Protein AF-A0A142IJX1-F1 (afdb_monomer)

pLDDT: mean 81.88, std 17.41, range [33.94, 97.38]

Radius of gyration: 31.64 Å; Cα contacts (8 Å, |Δi|>4): 156; chains: 1; bounding box: 52×38×113 Å

Organism: NCBI:txid476203

Sequence (182 aa):
RAIVVGEQTLGGALDLRKLRIGQSDFFITVPVSRSLSPLGGGSQTWEGSGVLPCVGIPAEQALGKALAILTLRRARPGAIQRLMEVLQNYYTLVDRVPALLHHLTAIDYSSVLTEEDLAAKLNAGLQAVSEDPRLLVRVLRPEEATTSSEASEEEDATPAANALPEDESQRQALIDSVFQVS

InterPro domains:
  IPR029045 ClpP/crotonase-like domain superfamily [SSF52096] (1-77)
  IPR029045 ClpP/crotonase-like domain superfamily [SSF52096] (79-182)

Secondary structure (DSSP, 8-state):
----EEPPP----SEEEEEE-TTSS-EEEEEEE----TTTTTT--STTT-PPPSEE--HHHHHHHHHHHHHHHHHHHHHHHHHHHHHHHH-S-GGGHHHHHHHHHHS--TT--SHHHHHHHHHHHHHHHH--TT-------HHHHHHHHHTTTSTT---------S-HHHHHHHHHHH----

Foldseek 3Di:
DDAFFAAFDQAAAPDWDWADDPPDPDTDIDRPDHDADPVVVRPDGCHRGGDGGNHYDHRVCRVVLVVQQVVCVVCVVVVLVVVLVCCCPPPPPNVQSVVLNVLSVVDDCVSPRHPVSVQVSSCVSNCVRVVDPPDGDDDDDPVNVVVVVCVVVPVPDDPPDPPQPPDPVVNVVVCCVVDVDD

Solvent-accessible surface area (backbone atoms only — not comparable to full-atom values): 11235 Å² total; per-residue (Å²): 140,85,83,46,61,11,53,66,42,77,18,66,73,81,36,74,46,77,42,66,52,80,91,50,98,49,70,48,77,43,73,79,53,76,74,61,36,87,89,41,80,63,73,42,56,44,52,71,68,19,52,76,35,78,42,79,40,61,67,88,49,18,62,61,53,51,50,52,32,51,53,49,64,67,48,45,65,58,52,51,51,52,49,50,52,49,45,70,76,69,49,87,62,62,90,46,41,66,59,47,53,52,49,65,72,69,56,81,64,85,83,50,64,47,68,66,50,43,27,52,53,50,33,55,58,47,44,78,69,61,76,42,93,81,69,72,60,75,78,80,50,77,79,57,53,54,54,62,62,48,61,74,73,62,82,81,63,74,77,74,68,80,76,74,64,89,49,67,70,60,46,51,53,50,50,55,70,74,55,74,80,130

Nearest PDB structures (foldseek):
  7ru0-assembly1_A  TM=2.690E-01  e=8.211E+00  Spirochaeta thermophila
  8iyj-assembly1_U4  TM=2.500E-01  e=8.748E+00  Mus musculus
  7ung-assembly1_B9  TM=2.536E-01  e=8.748E+00  Homo sapiens

Mean predicted aligned error: 14.0 Å

Structure (mmCIF, N/CA/C/O backbone):
data_AF-A0A142IJX1-F1
#
_entry.id   AF-A0A142IJX1-F1
#
loop_
_atom_site.group_PDB
_atom_site.id
_atom_site.type_symbol
_atom_site.label_atom_id
_atom_site.label_alt_id
_atom_site.label_comp_id
_atom_site.label_asym_id
_atom_site.label_entity_id
_atom_site.label_seq_id
_atom_site.pdbx_PDB_ins_code
_atom_site.Cartn_x
_atom_site.Cartn_y
_atom_site.Cartn_z
_atom_site.occupancy
_atom_site.B_iso_or_equiv
_atom_site.auth_seq_id
_atom_site.auth_comp_id
_atom_site.auth_asym_id
_atom_site.auth_atom_id
_atom_site.pdbx_PDB_model_num
ATOM 1 N N . ARG A 1 1 ? -7.907 2.532 -10.326 1.00 85.06 1 ARG A N 1
ATOM 2 C CA . ARG A 1 1 ? -6.831 2.972 -9.399 1.00 85.06 1 ARG A CA 1
ATOM 3 C C . ARG A 1 1 ? -6.350 1.741 -8.641 1.00 85.06 1 ARG A C 1
ATOM 5 O O . ARG A 1 1 ? -7.194 0.925 -8.301 1.00 85.06 1 ARG A O 1
ATOM 12 N N . ALA A 1 2 ? -5.046 1.578 -8.440 1.00 89.69 2 ALA A N 1
ATOM 13 C CA . ALA A 1 2 ? -4.450 0.377 -7.849 1.00 89.69 2 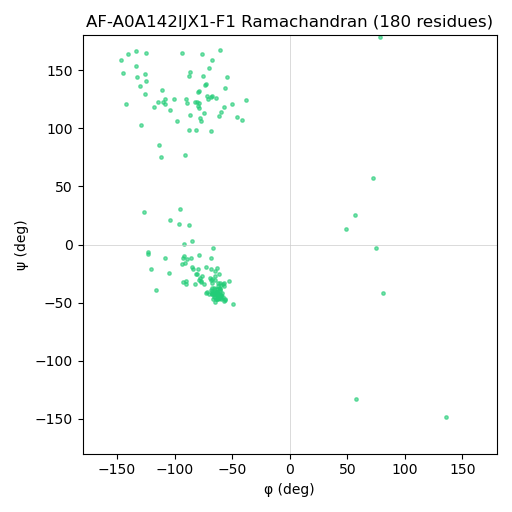ALA A CA 1
ATOM 14 C C . ALA A 1 2 ? -3.416 0.754 -6.778 1.00 89.69 2 ALA A C 1
ATOM 16 O O . ALA A 1 2 ? -3.015 1.915 -6.698 1.00 89.69 2 ALA A O 1
ATOM 17 N N . ILE A 1 3 ? -3.008 -0.228 -5.974 1.00 91.56 3 ILE A N 1
ATOM 18 C CA . ILE A 1 3 ? -1.866 -0.139 -5.059 1.00 91.56 3 ILE A CA 1
ATOM 19 C C . ILE A 1 3 ? -0.787 -1.043 -5.628 1.00 91.56 3 ILE A C 1
ATOM 21 O O . ILE A 1 3 ? -1.040 -2.223 -5.857 1.00 91.56 3 ILE A O 1
ATOM 25 N N . VAL A 1 4 ? 0.387 -0.477 -5.884 1.00 94.56 4 VAL A N 1
ATOM 26 C CA . VAL A 1 4 ? 1.528 -1.213 -6.430 1.00 94.56 4 VAL A CA 1
ATOM 27 C C . VAL A 1 4 ? 2.342 -1.759 -5.262 1.00 94.56 4 VAL A C 1
ATOM 29 O O . VAL A 1 4 ? 2.730 -1.000 -4.376 1.00 94.56 4 VAL A O 1
ATOM 32 N N . VAL A 1 5 ? 2.573 -3.067 -5.245 1.00 96.19 5 VAL A N 1
ATOM 33 C CA . VAL A 1 5 ? 3.300 -3.775 -4.185 1.00 96.19 5 VAL A CA 1
ATOM 34 C C . VAL A 1 5 ? 4.431 -4.554 -4.839 1.00 96.19 5 VAL A C 1
ATOM 36 O O . VAL A 1 5 ? 4.180 -5.281 -5.798 1.00 96.19 5 VAL A O 1
ATOM 39 N N . GLY A 1 6 ? 5.649 -4.400 -4.332 1.00 96.62 6 GLY A N 1
ATOM 40 C CA . GLY A 1 6 ? 6.833 -5.054 -4.881 1.00 96.62 6 GLY A CA 1
ATOM 41 C C . GLY A 1 6 ? 8.004 -4.092 -4.970 1.00 96.62 6 GLY A C 1
ATOM 42 O O . GLY A 1 6 ? 8.120 -3.175 -4.160 1.00 96.62 6 GLY A O 1
ATOM 43 N N . GLU A 1 7 ? 8.860 -4.301 -5.960 1.00 97.00 7 GLU A N 1
ATOM 44 C CA . GLU A 1 7 ? 10.067 -3.508 -6.173 1.00 97.00 7 GLU A CA 1
ATOM 45 C C . GLU A 1 7 ? 9.831 -2.360 -7.157 1.00 97.00 7 GLU A C 1
ATOM 47 O O . GLU A 1 7 ? 8.849 -2.325 -7.905 1.00 97.00 7 GLU A O 1
ATOM 52 N N . GLN A 1 8 ? 10.764 -1.409 -7.166 1.00 96.19 8 GLN A N 1
ATOM 53 C CA . GLN A 1 8 ? 10.816 -0.399 -8.212 1.00 96.19 8 GLN A CA 1
ATOM 54 C C . GLN A 1 8 ? 11.114 -1.070 -9.553 1.00 96.19 8 GLN A C 1
ATOM 56 O O . GLN A 1 8 ? 12.090 -1.802 -9.701 1.00 96.19 8 GLN A O 1
ATOM 61 N N . THR A 1 9 ? 10.268 -0.814 -10.549 1.00 95.44 9 THR A N 1
ATOM 62 C CA . THR A 1 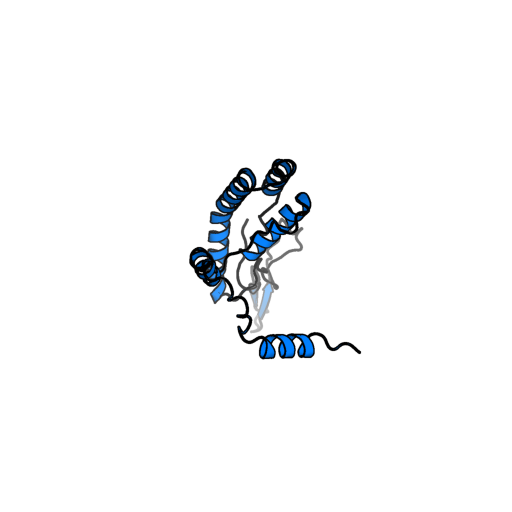9 ? 10.500 -1.346 -11.898 1.00 95.44 9 THR A CA 1
ATOM 63 C C . THR A 1 9 ? 11.737 -0.694 -12.520 1.00 95.44 9 THR A C 1
ATOM 65 O O . THR A 1 9 ? 12.055 0.440 -12.182 1.00 95.44 9 THR A O 1
ATOM 68 N N . LEU A 1 10 ? 12.349 -1.320 -13.523 1.00 93.69 10 LEU A N 1
ATOM 69 C CA . LEU A 1 10 ? 13.558 -0.781 -14.163 1.00 93.69 10 LEU A CA 1
ATOM 70 C C . LEU A 1 10 ? 13.371 0.548 -14.914 1.00 93.69 10 LEU A C 1
ATOM 72 O O . LEU A 1 10 ? 14.336 1.283 -15.077 1.00 93.69 10 LEU A O 1
ATOM 76 N N . GLY A 1 11 ? 12.166 0.851 -15.410 1.00 92.25 11 GLY A N 1
ATOM 77 C CA . GLY A 1 11 ? 11.943 2.072 -16.192 1.00 92.25 11 GLY A CA 1
ATOM 78 C C . GLY A 1 11 ? 12.556 2.028 -17.588 1.00 92.25 11 GLY A C 1
ATOM 79 O O . GLY A 1 11 ? 13.363 2.878 -17.945 1.00 92.25 11 GLY A O 1
ATOM 80 N N . GLY A 1 12 ? 12.180 1.040 -18.400 1.00 90.81 12 GLY A N 1
ATOM 81 C CA . GLY A 1 12 ? 12.582 1.006 -19.810 1.00 90.81 12 GLY A CA 1
ATOM 82 C C . GLY A 1 12 ? 12.092 2.226 -20.603 1.00 90.81 12 GLY A C 1
ATOM 83 O O . GLY A 1 12 ? 11.246 2.983 -20.141 1.00 90.81 12 GLY A O 1
ATOM 84 N N . ALA A 1 13 ? 12.615 2.415 -21.810 1.00 90.19 13 ALA A N 1
ATOM 85 C CA . ALA A 1 13 ? 12.075 3.396 -22.751 1.00 90.19 13 ALA A CA 1
ATOM 86 C C . ALA A 1 13 ? 10.933 2.774 -23.572 1.00 90.19 13 ALA A C 1
ATOM 88 O O . ALA A 1 13 ? 10.960 1.574 -23.849 1.00 90.19 13 ALA A O 1
ATOM 89 N N . LEU A 1 14 ? 9.948 3.586 -23.971 1.00 89.38 14 LEU A N 1
ATOM 90 C CA . LEU A 1 14 ? 8.773 3.113 -24.713 1.00 89.38 14 LEU A CA 1
ATOM 91 C C . LEU A 1 14 ? 9.128 2.604 -26.117 1.00 89.38 14 LEU A C 1
ATOM 93 O O . LEU A 1 14 ? 8.676 1.534 -26.515 1.00 89.38 14 LEU A O 1
ATOM 97 N N . ASP A 1 15 ? 9.929 3.371 -26.859 1.00 91.50 15 ASP A N 1
ATOM 98 C CA . ASP A 1 15 ? 10.400 2.991 -28.190 1.00 91.50 15 ASP A CA 1
ATOM 99 C C . ASP A 1 15 ? 11.847 3.440 -28.396 1.00 91.50 15 ASP A C 1
ATOM 101 O O . ASP A 1 15 ? 12.167 4.633 -28.325 1.00 91.50 15 ASP A O 1
ATOM 105 N N . LEU A 1 16 ? 12.718 2.471 -28.670 1.00 92.88 16 LEU A N 1
ATOM 106 C CA . LEU A 1 16 ? 14.132 2.670 -28.957 1.00 92.88 16 LEU A CA 1
ATOM 107 C C . LEU A 1 16 ? 14.403 2.259 -30.394 1.00 92.88 16 LEU A C 1
ATOM 109 O O . LEU A 1 16 ? 14.226 1.099 -30.765 1.00 92.88 16 LEU A O 1
ATOM 113 N N . ARG A 1 17 ? 14.934 3.189 -31.189 1.00 94.94 17 ARG A N 1
ATOM 114 C CA . ARG A 1 17 ? 15.315 2.898 -32.566 1.00 94.94 17 ARG A CA 1
ATOM 115 C C . ARG A 1 17 ? 16.824 2.856 -32.705 1.00 94.94 17 ARG A C 1
ATOM 117 O O 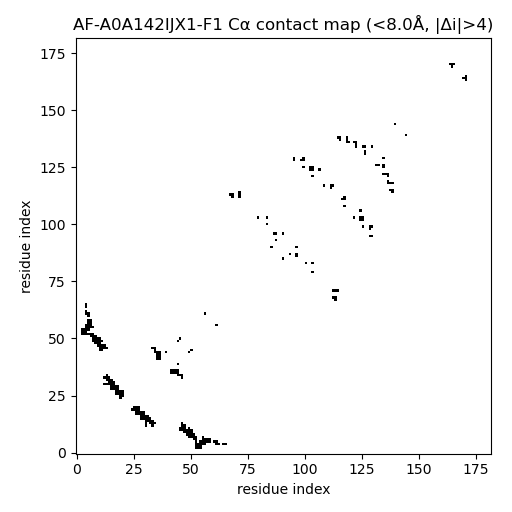. ARG A 1 17 ? 17.517 3.838 -32.445 1.00 94.94 17 ARG A O 1
ATOM 124 N N . LYS A 1 18 ? 17.323 1.705 -33.152 1.00 95.75 18 LYS A N 1
ATOM 125 C CA . LYS A 1 18 ? 18.723 1.521 -33.527 1.00 95.75 18 LYS A CA 1
ATOM 126 C C . LYS A 1 18 ? 18.901 1.933 -34.985 1.00 95.75 18 LYS A C 1
ATOM 128 O O . LYS A 1 18 ? 18.385 1.285 -35.890 1.00 95.75 18 LYS A O 1
ATOM 133 N N . LEU A 1 19 ? 19.614 3.026 -35.207 1.00 95.19 19 LEU A N 1
ATOM 134 C CA . LEU A 1 19 ? 19.845 3.624 -36.515 1.00 95.19 19 LEU A CA 1
ATOM 135 C C . LEU A 1 19 ? 21.301 3.394 -36.921 1.00 95.19 19 LEU A C 1
ATOM 137 O O . LEU A 1 19 ? 22.217 3.739 -36.176 1.00 95.19 19 LEU A O 1
ATOM 141 N N . ARG A 1 20 ? 21.519 2.800 -38.097 1.00 96.56 20 ARG A N 1
ATOM 142 C CA . ARG A 1 20 ? 22.858 2.639 -38.680 1.00 96.56 20 ARG A CA 1
ATOM 143 C C . ARG A 1 20 ? 23.361 3.987 -39.195 1.00 96.56 20 ARG A C 1
ATOM 145 O O . ARG A 1 20 ? 22.608 4.721 -39.834 1.00 96.56 20 ARG A O 1
ATOM 152 N N . ILE A 1 21 ? 24.631 4.299 -38.952 1.00 96.44 21 ILE A N 1
ATOM 153 C CA . ILE A 1 21 ? 25.245 5.545 -39.418 1.00 96.44 21 ILE A CA 1
ATOM 154 C C . ILE A 1 21 ? 25.796 5.329 -40.834 1.00 96.44 21 ILE A C 1
ATOM 156 O O . ILE A 1 21 ? 26.885 4.782 -41.023 1.00 96.44 21 ILE A O 1
ATOM 160 N N . GLY A 1 22 ? 25.032 5.751 -41.846 1.00 94.69 22 GLY A N 1
ATOM 161 C CA . GLY A 1 22 ? 25.416 5.630 -43.256 1.00 94.69 22 GLY A CA 1
ATOM 162 C C . GLY A 1 22 ? 25.700 4.180 -43.667 1.00 94.69 22 GLY A C 1
ATOM 163 O O . GLY A 1 22 ? 24.929 3.275 -43.357 1.00 94.69 22 GLY A O 1
ATOM 164 N N . GLN A 1 23 ? 26.823 3.961 -44.356 1.00 94.50 23 GLN A N 1
ATOM 165 C CA . GLN A 1 23 ? 27.303 2.627 -44.747 1.00 94.50 23 GLN A CA 1
ATOM 166 C C . GLN A 1 23 ? 28.254 1.999 -43.712 1.00 94.50 23 GLN A C 1
ATOM 168 O O . GLN A 1 23 ? 28.719 0.881 -43.907 1.00 94.50 23 GLN A O 1
ATOM 173 N N . SER A 1 24 ? 28.539 2.677 -42.597 1.00 96.62 24 SER A N 1
ATOM 174 C CA . SER A 1 24 ? 29.446 2.161 -41.560 1.00 96.62 24 SER A CA 1
ATOM 175 C C . SER A 1 24 ? 28.787 1.087 -40.696 1.00 96.62 24 SER A C 1
ATOM 177 O O . SER A 1 24 ? 27.565 1.005 -40.657 1.00 96.62 24 SER A O 1
ATOM 179 N N . ASP A 1 25 ? 29.565 0.315 -39.942 1.00 96.00 25 ASP A N 1
ATOM 180 C CA . ASP A 1 25 ? 29.030 -0.645 -38.962 1.00 96.00 25 ASP A CA 1
ATOM 181 C C . ASP A 1 25 ? 28.784 -0.018 -37.574 1.00 96.00 25 ASP A C 1
ATOM 183 O O . ASP A 1 25 ? 28.608 -0.722 -36.579 1.00 96.00 25 ASP A O 1
ATOM 187 N N . PHE A 1 26 ? 28.733 1.317 -37.500 1.00 97.38 26 PHE A N 1
ATOM 188 C CA . PHE A 1 26 ? 28.333 2.041 -36.297 1.00 97.38 26 PHE A CA 1
ATOM 189 C C . PHE A 1 26 ? 26.819 2.248 -36.242 1.00 97.38 26 PHE A C 1
ATOM 191 O O . PHE A 1 26 ? 26.150 2.490 -37.251 1.00 97.38 26 PHE A O 1
ATOM 198 N N . PHE A 1 27 ? 26.282 2.204 -35.024 1.00 97.06 27 PHE A N 1
ATOM 199 C CA . PHE A 1 27 ? 24.862 2.382 -34.752 1.00 97.06 27 PHE A CA 1
ATOM 200 C C . PHE A 1 27 ? 24.658 3.360 -33.601 1.00 97.06 27 PHE A C 1
ATOM 202 O O . PHE A 1 27 ? 25.405 3.334 -32.625 1.00 97.06 27 PHE A O 1
ATOM 209 N N . ILE A 1 28 ? 23.604 4.165 -33.690 1.00 96.56 28 ILE A N 1
ATOM 210 C CA . ILE A 1 28 ? 23.096 4.967 -32.580 1.00 96.56 28 ILE A CA 1
ATOM 211 C C . ILE A 1 28 ? 21.740 4.411 -32.145 1.00 96.56 28 ILE A C 1
ATOM 213 O O . ILE A 1 28 ? 20.881 4.135 -32.981 1.00 96.56 28 ILE A O 1
ATOM 217 N N . THR A 1 29 ? 21.544 4.231 -30.842 1.00 95.50 29 THR A N 1
ATOM 218 C CA . THR A 1 29 ? 20.240 3.870 -30.275 1.00 95.50 29 THR A CA 1
ATOM 219 C C . THR A 1 29 ? 19.651 5.116 -29.644 1.00 95.50 29 THR A C 1
ATOM 221 O O . THR A 1 29 ? 20.225 5.650 -28.698 1.00 95.50 29 THR A O 1
ATOM 224 N N . VAL A 1 30 ? 18.528 5.589 -30.178 1.00 94.50 30 VAL A N 1
ATOM 225 C CA . VAL A 1 30 ? 17.851 6.793 -29.683 1.00 94.50 30 VAL A CA 1
ATOM 226 C C . VAL A 1 30 ? 16.398 6.487 -29.328 1.00 94.50 30 VAL A C 1
ATOM 228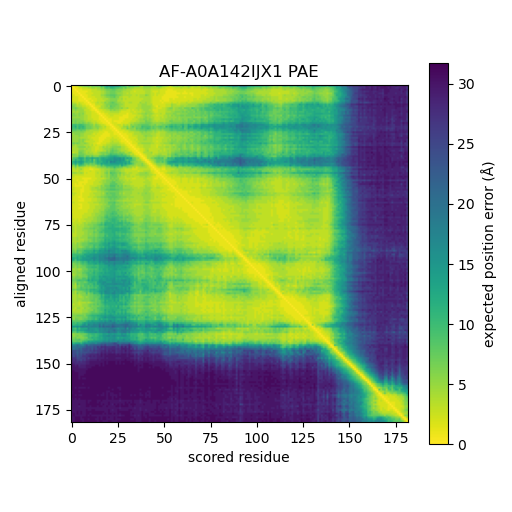 O O . VAL A 1 30 ? 15.745 5.739 -30.064 1.00 94.50 30 VAL A O 1
ATOM 231 N N . PRO A 1 31 ? 15.868 7.054 -28.230 1.00 91.75 31 PRO A N 1
ATOM 232 C CA . PRO A 1 31 ? 14.438 7.029 -27.977 1.00 91.75 31 PRO A CA 1
ATOM 233 C C . PRO A 1 31 ? 13.734 7.911 -29.008 1.00 91.75 31 PRO A C 1
ATOM 235 O O . PRO A 1 31 ? 14.106 9.068 -29.207 1.00 91.75 31 PRO A O 1
ATOM 238 N N . VAL A 1 32 ? 12.739 7.355 -29.693 1.00 93.25 32 VAL A N 1
ATOM 239 C CA . VAL A 1 32 ? 11.987 8.067 -30.747 1.00 93.25 32 VAL A C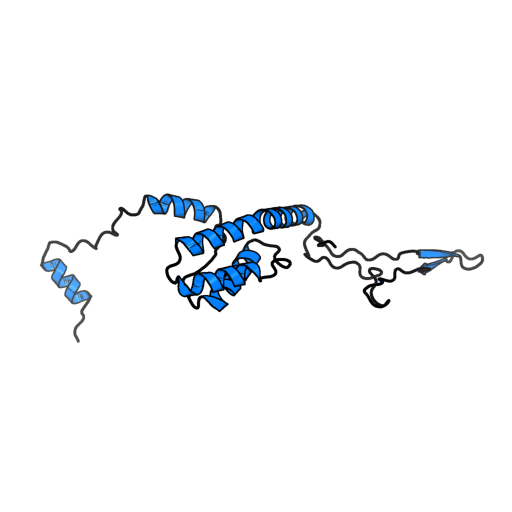A 1
ATOM 240 C C . VAL A 1 32 ? 10.568 8.423 -30.323 1.00 93.25 32 VAL A C 1
ATOM 242 O O . VAL A 1 32 ? 9.908 9.222 -30.983 1.00 93.25 32 VAL A O 1
ATOM 245 N N . SER A 1 33 ? 10.106 7.867 -29.206 1.00 90.69 33 SER A N 1
ATOM 246 C CA . SER A 1 33 ? 8.847 8.229 -28.570 1.00 90.69 33 SER A CA 1
ATOM 247 C C . SER A 1 33 ? 9.010 8.252 -27.052 1.00 90.69 33 SER A C 1
ATOM 249 O O . SER A 1 33 ? 9.999 7.748 -26.519 1.00 90.69 33 SER A O 1
ATOM 251 N N . ARG A 1 34 ? 8.046 8.874 -26.369 1.00 87.75 34 ARG A N 1
ATOM 252 C CA . ARG A 1 34 ? 7.944 8.871 -24.909 1.00 87.75 34 ARG A CA 1
ATOM 253 C C . ARG A 1 34 ? 6.487 8.850 -24.475 1.00 87.75 34 ARG A C 1
ATOM 255 O O . ARG A 1 34 ? 5.630 9.467 -25.108 1.00 87.75 34 ARG A O 1
ATOM 262 N N . SER A 1 35 ? 6.231 8.202 -23.354 1.00 87.25 35 SER A N 1
ATOM 263 C CA . SER A 1 35 ? 4.975 8.231 -22.629 1.00 87.25 35 SER A CA 1
ATOM 264 C C . SER A 1 35 ? 4.874 9.518 -21.812 1.00 87.25 35 SER A C 1
ATOM 266 O O . SER A 1 35 ? 5.790 9.887 -21.073 1.00 87.25 35 SER A O 1
ATOM 268 N N . LEU A 1 36 ? 3.729 10.193 -21.909 1.00 86.56 36 LEU A N 1
ATOM 269 C CA . LEU A 1 36 ? 3.398 11.371 -21.110 1.00 86.56 36 LEU A CA 1
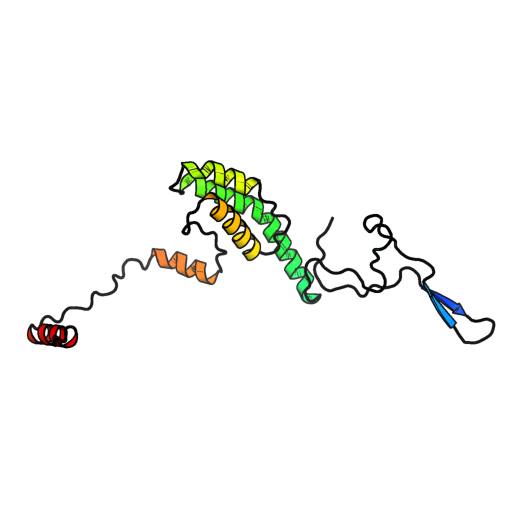ATOM 270 C C . LEU A 1 36 ? 2.166 11.072 -20.264 1.00 86.56 36 LEU A C 1
ATOM 272 O O . LEU A 1 36 ? 1.091 10.809 -20.801 1.00 86.56 36 LEU A O 1
ATOM 276 N N . SER A 1 37 ? 2.314 11.117 -18.939 1.00 83.50 37 SER A N 1
ATOM 277 C CA . SER A 1 37 ? 1.166 10.947 -18.051 1.00 83.50 37 SER A CA 1
ATOM 278 C C . SER A 1 37 ? 0.251 12.178 -18.128 1.00 83.50 37 SER A C 1
ATOM 280 O O . SER A 1 37 ? 0.723 13.287 -17.848 1.00 83.50 37 SER A O 1
ATOM 282 N N . PRO A 1 38 ? -1.056 12.018 -18.426 1.00 84.88 38 PRO A N 1
ATOM 283 C CA . PRO A 1 38 ? -1.998 13.139 -18.454 1.00 84.88 38 PRO A CA 1
ATOM 284 C C . PRO A 1 38 ? -2.197 13.768 -17.066 1.00 84.88 38 PRO A C 1
ATOM 286 O O . PRO A 1 38 ? -2.556 14.935 -16.965 1.00 84.88 38 PRO A O 1
ATOM 289 N N . LEU A 1 39 ? -1.928 13.016 -15.993 1.00 83.44 39 LEU A N 1
ATOM 290 C CA . LEU A 1 39 ? -2.042 13.484 -14.607 1.00 83.44 39 LEU A CA 1
ATOM 291 C C . LEU A 1 39 ? -0.789 14.228 -14.123 1.00 83.44 39 LEU A C 1
ATOM 293 O O . LEU A 1 39 ? -0.855 14.986 -13.162 1.00 83.44 39 LEU A O 1
ATOM 297 N N . GLY A 1 40 ? 0.352 14.005 -14.777 1.00 71.69 40 GLY A N 1
ATOM 298 C CA . GLY A 1 40 ? 1.664 14.499 -14.358 1.00 71.69 40 GLY A CA 1
ATOM 299 C C . GLY A 1 40 ? 2.105 15.796 -15.039 1.00 71.69 40 GLY A C 1
ATOM 300 O O . GLY A 1 40 ? 3.306 16.066 -15.108 1.00 71.69 40 GLY A O 1
ATOM 301 N N . GLY A 1 41 ? 1.168 16.537 -15.643 1.00 75.19 41 GLY A N 1
ATOM 302 C CA . GLY A 1 41 ? 1.451 17.786 -16.361 1.00 75.19 41 GLY A CA 1
ATOM 303 C C . GLY A 1 41 ? 2.472 17.644 -17.499 1.00 75.19 41 GLY A C 1
ATOM 304 O O . GLY A 1 41 ? 3.182 18.597 -17.799 1.00 75.19 41 GLY A O 1
ATOM 305 N N . GLY A 1 42 ? 2.618 16.448 -18.084 1.00 72.94 42 GLY A N 1
ATOM 306 C CA . GLY A 1 42 ? 3.603 16.160 -19.138 1.00 72.94 42 GLY A CA 1
ATOM 307 C C . GLY A 1 42 ? 5.064 16.026 -18.674 1.00 72.94 42 GLY A C 1
ATOM 308 O O . GLY A 1 42 ? 5.931 15.699 -19.484 1.00 72.94 42 GLY A O 1
ATOM 309 N N . SER A 1 43 ? 5.362 16.232 -17.388 1.00 72.44 43 SER A N 1
ATOM 310 C CA . SER A 1 43 ? 6.724 16.089 -16.842 1.00 72.44 43 SER A CA 1
ATOM 311 C C . SER A 1 43 ? 6.986 14.687 -16.282 1.00 72.44 43 SER A C 1
ATOM 313 O O . SER A 1 43 ? 8.087 14.152 -16.386 1.00 72.44 43 SER A O 1
ATOM 315 N N . GLN A 1 44 ? 5.952 14.043 -15.743 1.00 80.31 44 GLN A N 1
ATOM 316 C CA . GLN A 1 44 ? 6.066 12.737 -15.100 1.00 80.31 44 GLN A CA 1
ATOM 317 C C . GLN A 1 44 ? 6.050 11.590 -16.123 1.00 80.31 44 GLN A C 1
ATOM 319 O O . GLN A 1 44 ? 5.088 11.422 -16.879 1.00 80.31 44 GLN A O 1
ATOM 324 N N . THR A 1 45 ? 7.108 10.780 -16.107 1.00 86.88 45 THR A N 1
ATOM 325 C CA . THR A 1 45 ? 7.245 9.545 -16.888 1.00 86.88 45 THR A CA 1
ATOM 326 C C . THR A 1 45 ? 7.770 8.418 -16.000 1.00 86.88 45 THR A C 1
ATOM 328 O O . THR A 1 45 ? 8.426 8.671 -14.992 1.00 86.88 45 THR A O 1
ATOM 331 N N . TRP A 1 46 ? 7.442 7.182 -16.369 1.00 89.06 46 TRP A N 1
ATOM 332 C CA . TRP A 1 46 ? 8.025 5.969 -15.792 1.00 89.06 46 TRP A CA 1
ATOM 333 C C . TRP A 1 46 ? 9.335 5.583 -16.495 1.00 89.06 46 TRP A C 1
ATOM 335 O O . TRP A 1 46 ? 10.045 4.700 -16.028 1.00 89.06 46 TRP A O 1
ATOM 345 N N . GLU A 1 47 ? 9.652 6.204 -17.629 1.00 90.81 47 GLU A N 1
ATOM 346 C CA . GLU A 1 47 ? 10.845 5.891 -18.411 1.00 90.81 47 GLU A CA 1
ATOM 347 C C . GLU A 1 47 ? 12.113 6.401 -17.713 1.00 90.81 47 GLU A C 1
ATOM 349 O O . GLU A 1 47 ? 12.149 7.503 -17.168 1.00 90.81 47 GLU A O 1
ATOM 354 N N . GLY A 1 48 ? 13.168 5.592 -17.728 1.00 87.62 48 GLY A N 1
ATOM 355 C CA . GLY A 1 48 ? 14.459 5.845 -17.088 1.00 87.62 48 GLY A CA 1
ATOM 356 C C . GLY A 1 48 ? 14.498 5.539 -15.589 1.00 87.62 48 GLY A C 1
ATOM 357 O O . GLY A 1 48 ? 15.478 4.974 -15.116 1.00 87.62 48 GLY A O 1
ATOM 358 N N . SER A 1 49 ? 13.455 5.901 -14.839 1.00 89.19 49 SER A N 1
ATOM 359 C CA . SER A 1 49 ? 13.403 5.727 -13.377 1.00 89.19 49 SER A CA 1
ATOM 360 C C . SER A 1 49 ? 12.507 4.580 -12.919 1.00 89.19 49 SER A C 1
ATOM 362 O O . SER A 1 49 ? 12.686 4.058 -11.823 1.00 89.19 49 SER A O 1
ATOM 364 N N . GLY A 1 50 ? 11.528 4.191 -13.727 1.00 92.38 50 GLY A N 1
ATOM 365 C CA . GLY A 1 50 ? 10.533 3.194 -13.372 1.00 92.38 50 GLY A CA 1
ATOM 366 C C . GLY A 1 50 ? 9.430 3.718 -12.462 1.00 92.38 50 GLY A C 1
ATOM 367 O O . GLY A 1 50 ? 9.385 4.878 -12.058 1.00 92.38 50 GLY A O 1
ATOM 368 N N . VAL A 1 51 ? 8.495 2.829 -12.150 1.00 93.50 51 VAL A N 1
ATOM 369 C CA . VAL A 1 51 ? 7.398 3.080 -11.224 1.00 93.50 51 VAL A CA 1
ATOM 370 C C . VAL A 1 51 ? 7.845 2.718 -9.814 1.00 93.50 51 VAL A C 1
ATOM 372 O O . VAL A 1 51 ? 8.198 1.570 -9.543 1.00 93.50 51 VAL A O 1
ATOM 375 N N . LEU A 1 52 ? 7.790 3.701 -8.916 1.00 93.69 52 LEU A N 1
ATOM 376 C CA . LEU A 1 52 ? 7.953 3.475 -7.485 1.00 93.69 52 LEU A CA 1
ATOM 377 C C . LEU A 1 52 ? 6.708 2.759 -6.932 1.00 93.69 52 LEU A C 1
ATOM 379 O O . LEU A 1 52 ? 5.586 3.232 -7.151 1.00 93.69 52 LEU A O 1
ATOM 383 N N . PRO A 1 53 ? 6.875 1.631 -6.222 1.00 95.25 53 PRO A N 1
ATOM 384 C CA . PRO A 1 53 ? 5.762 0.914 -5.623 1.00 95.25 53 PRO A CA 1
ATOM 385 C C . PRO A 1 53 ? 5.176 1.721 -4.457 1.00 95.25 53 PRO A C 1
ATOM 387 O O . PRO A 1 53 ? 5.875 2.467 -3.775 1.00 95.25 53 PRO A O 1
ATOM 390 N N . CYS A 1 54 ? 3.883 1.543 -4.186 1.00 92.56 54 CYS A N 1
ATOM 391 C CA . CYS A 1 54 ? 3.253 2.082 -2.979 1.00 92.56 54 CYS A CA 1
ATOM 392 C C . CYS A 1 54 ? 3.762 1.368 -1.718 1.00 92.56 54 CYS A C 1
ATOM 394 O O . CYS A 1 54 ? 3.801 1.963 -0.646 1.00 92.56 54 CYS A O 1
ATOM 396 N N . VAL A 1 55 ? 4.117 0.087 -1.857 1.00 93.50 55 VAL A N 1
ATOM 397 C CA . VAL A 1 55 ? 4.690 -0.753 -0.802 1.00 93.50 55 VAL A CA 1
ATOM 398 C C . VAL A 1 55 ? 5.950 -1.407 -1.352 1.00 93.50 55 VAL A C 1
ATOM 400 O O . VAL A 1 55 ? 5.856 -2.349 -2.139 1.00 93.50 55 VAL A O 1
ATOM 403 N N . GLY A 1 56 ? 7.108 -0.874 -0.957 1.00 95.25 56 GLY A N 1
ATOM 404 C CA . GLY A 1 56 ? 8.422 -1.362 -1.372 1.00 95.25 56 GLY A CA 1
ATOM 405 C C . GLY A 1 56 ? 8.817 -2.624 -0.615 1.00 95.25 56 GLY A C 1
ATOM 406 O O . GLY A 1 56 ? 9.142 -2.541 0.567 1.00 95.25 56 GLY A O 1
ATOM 407 N N . ILE A 1 57 ? 8.779 -3.776 -1.283 1.00 95.75 57 ILE A N 1
ATOM 408 C CA . ILE A 1 57 ? 9.197 -5.078 -0.740 1.00 95.75 57 ILE A CA 1
ATOM 409 C C . ILE A 1 57 ? 9.806 -5.954 -1.844 1.00 95.75 57 ILE A C 1
ATOM 411 O O . ILE A 1 57 ? 9.490 -5.724 -3.011 1.00 95.75 57 ILE A O 1
ATOM 415 N N . PRO A 1 58 ? 10.621 -6.971 -1.502 1.00 97.31 58 PRO A N 1
ATOM 416 C CA . PRO A 1 58 ? 11.168 -7.899 -2.490 1.00 97.31 58 PRO A CA 1
ATOM 417 C C . PRO A 1 58 ? 10.075 -8.556 -3.336 1.00 97.31 58 PRO A C 1
ATOM 419 O O . PRO A 1 58 ? 8.984 -8.864 -2.832 1.00 97.31 58 PRO A O 1
ATOM 422 N N . ALA A 1 59 ? 10.363 -8.784 -4.618 1.00 95.56 59 ALA A N 1
ATOM 423 C CA . ALA A 1 59 ? 9.389 -9.298 -5.580 1.00 95.56 59 ALA A CA 1
ATOM 424 C C . ALA A 1 59 ? 8.800 -10.657 -5.155 1.00 95.56 59 ALA A C 1
ATOM 426 O O . ALA A 1 59 ? 7.608 -10.905 -5.347 1.00 95.56 59 ALA A O 1
ATOM 427 N N . GLU A 1 60 ? 9.593 -11.503 -4.497 1.00 97.06 60 GLU A N 1
ATOM 428 C CA . GLU A 1 60 ? 9.182 -12.821 -4.003 1.00 97.06 60 GLU A CA 1
ATOM 429 C C . GLU A 1 60 ? 8.106 -12.725 -2.912 1.00 97.06 60 GLU A C 1
ATOM 431 O O . GLU A 1 60 ? 7.250 -13.600 -2.789 1.00 97.06 60 GLU A O 1
ATOM 436 N N . GLN A 1 61 ? 8.119 -11.645 -2.127 1.00 96.81 61 GLN A N 1
ATOM 437 C CA . GLN A 1 61 ? 7.174 -11.414 -1.030 1.00 96.81 61 GLN A CA 1
ATOM 438 C C . GLN A 1 61 ? 5.950 -10.596 -1.471 1.00 96.81 61 GLN A C 1
ATOM 440 O O . GLN A 1 61 ? 4.960 -10.509 -0.735 1.00 96.81 61 GLN A O 1
ATOM 445 N N . ALA A 1 62 ? 5.991 -10.010 -2.674 1.00 96.25 62 ALA A N 1
ATOM 446 C CA . ALA A 1 62 ? 4.985 -9.079 -3.179 1.00 96.25 62 ALA A CA 1
ATOM 447 C C . ALA A 1 62 ? 3.568 -9.662 -3.171 1.00 96.25 62 ALA A C 1
ATOM 449 O O . ALA A 1 62 ? 2.634 -9.032 -2.667 1.00 96.25 62 ALA A O 1
ATOM 450 N N . LEU A 1 63 ? 3.414 -10.893 -3.668 1.00 96.75 63 LEU A N 1
ATOM 451 C CA . LEU A 1 63 ? 2.122 -11.577 -3.710 1.00 96.75 63 LEU A CA 1
ATOM 452 C C . LEU A 1 63 ? 1.567 -11.827 -2.303 1.00 96.75 63 LEU A C 1
ATOM 454 O O . LEU A 1 63 ? 0.402 -11.528 -2.042 1.00 96.75 63 LEU A O 1
ATOM 458 N N . GLY A 1 64 ? 2.401 -12.338 -1.392 1.00 96.44 64 GLY A N 1
ATOM 459 C CA . GLY A 1 64 ? 1.995 -12.625 -0.015 1.00 96.44 64 GLY A CA 1
ATOM 460 C C . GLY A 1 64 ? 1.504 -11.368 0.702 1.00 96.44 64 GLY A C 1
ATOM 461 O O . GLY A 1 64 ? 0.418 -11.361 1.284 1.00 96.44 64 GLY A O 1
ATOM 462 N N . LYS A 1 65 ? 2.245 -10.261 0.577 1.00 94.88 65 LYS A N 1
ATOM 463 C CA . LYS A 1 65 ? 1.837 -8.977 1.159 1.00 94.88 65 LYS A CA 1
ATOM 464 C C . LYS A 1 65 ? 0.572 -8.419 0.508 1.00 94.88 65 LYS A C 1
ATOM 466 O O . LYS A 1 65 ? -0.289 -7.901 1.215 1.00 94.88 65 LYS A O 1
ATOM 471 N N . ALA A 1 66 ? 0.431 -8.527 -0.813 1.00 95.25 66 ALA A N 1
ATOM 472 C CA . ALA A 1 66 ? -0.764 -8.067 -1.516 1.00 95.25 66 ALA A CA 1
ATOM 473 C C . ALA A 1 66 ? -2.021 -8.823 -1.056 1.00 95.25 66 ALA A C 1
ATOM 475 O O . ALA A 1 66 ? -3.051 -8.198 -0.801 1.00 95.25 66 ALA A O 1
ATOM 476 N N . LEU A 1 67 ? -1.929 -10.146 -0.883 1.00 96.06 67 LEU A N 1
A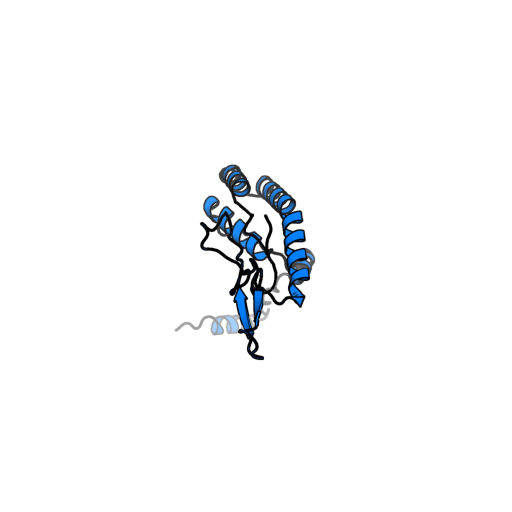TOM 477 C CA . LEU A 1 67 ? -3.019 -10.954 -0.335 1.00 96.06 67 LEU A CA 1
ATOM 478 C C . LEU A 1 67 ? -3.364 -10.539 1.099 1.00 96.06 67 LEU A C 1
ATOM 480 O O . LEU A 1 67 ? -4.542 -10.339 1.384 1.00 96.06 67 LEU A O 1
ATOM 484 N N . ALA A 1 68 ? -2.367 -10.318 1.961 1.00 93.81 68 ALA A N 1
ATOM 485 C CA . ALA A 1 68 ? -2.589 -9.838 3.328 1.00 93.81 68 ALA A CA 1
ATOM 486 C C . ALA A 1 68 ? -3.291 -8.463 3.370 1.00 93.81 68 ALA A C 1
ATOM 488 O O . ALA A 1 68 ? -4.206 -8.236 4.159 1.00 93.81 68 ALA A O 1
ATOM 489 N N . ILE A 1 69 ? -2.929 -7.542 2.470 1.00 93.25 69 ILE A N 1
ATOM 490 C CA . ILE A 1 69 ? -3.624 -6.250 2.344 1.00 93.25 69 ILE A CA 1
ATOM 491 C C . ILE A 1 69 ? -5.087 -6.467 1.925 1.00 93.25 69 ILE A C 1
ATOM 493 O O . ILE A 1 69 ? -5.988 -5.798 2.433 1.00 93.25 69 ILE A O 1
ATOM 497 N N . LEU A 1 70 ? -5.358 -7.390 0.998 1.00 93.69 70 LEU A N 1
ATOM 498 C CA . LEU A 1 70 ? -6.720 -7.677 0.540 1.00 93.69 70 LEU A CA 1
ATOM 499 C C . LEU A 1 70 ? -7.584 -8.325 1.629 1.00 93.69 70 LEU A C 1
ATOM 501 O O . LEU A 1 70 ? -8.740 -7.924 1.789 1.00 93.69 70 LEU A O 1
ATOM 505 N N . THR A 1 71 ? -7.046 -9.284 2.388 1.00 94.06 71 THR A N 1
ATOM 506 C CA . THR A 1 71 ? -7.767 -9.927 3.500 1.00 94.06 71 THR A CA 1
ATOM 507 C C . THR A 1 71 ? -8.121 -8.907 4.577 1.00 94.06 71 THR A C 1
ATOM 509 O O . THR A 1 71 ? -9.290 -8.814 4.957 1.00 94.06 71 THR A O 1
ATOM 512 N N . LEU A 1 72 ? -7.167 -8.058 4.971 1.00 92.44 72 LEU A N 1
ATOM 513 C CA . LEU A 1 72 ? -7.397 -6.958 5.906 1.00 92.44 72 LEU A CA 1
ATOM 514 C C . LEU A 1 72 ? -8.497 -6.017 5.408 1.00 92.44 72 LEU A C 1
ATOM 516 O O . LEU A 1 72 ? -9.433 -5.689 6.135 1.00 92.44 72 LEU A O 1
ATOM 520 N N . ARG A 1 73 ? -8.430 -5.596 4.141 1.00 91.88 73 ARG A N 1
ATOM 521 C CA . ARG A 1 73 ? -9.423 -4.680 3.560 1.00 91.88 73 ARG A CA 1
ATOM 522 C C . ARG A 1 73 ? -10.826 -5.270 3.530 1.00 91.88 73 ARG A C 1
ATOM 524 O O . ARG A 1 73 ? -11.778 -4.502 3.673 1.00 91.88 73 ARG A O 1
ATOM 531 N N . ARG A 1 74 ? -10.939 -6.589 3.355 1.00 92.62 74 ARG A N 1
ATOM 532 C CA . ARG A 1 74 ? -12.203 -7.330 3.397 1.00 92.62 74 ARG A CA 1
ATOM 533 C C . ARG A 1 74 ? -12.755 -7.447 4.820 1.00 92.62 74 ARG A C 1
ATOM 535 O O . ARG A 1 74 ? -13.955 -7.279 4.997 1.00 92.62 74 ARG A O 1
ATOM 542 N N . ALA A 1 75 ? -11.904 -7.707 5.813 1.00 92.06 75 ALA A N 1
ATOM 543 C CA . ALA A 1 75 ? -12.308 -7.872 7.213 1.00 92.06 75 ALA A CA 1
ATOM 544 C C . ALA A 1 75 ? -12.609 -6.539 7.927 1.00 92.06 75 ALA A C 1
ATOM 546 O O . ALA A 1 75 ? -13.486 -6.466 8.785 1.00 92.06 75 ALA A O 1
ATOM 547 N N . ARG A 1 76 ? -11.921 -5.462 7.540 1.00 92.06 76 ARG A N 1
ATOM 548 C CA . ARG A 1 76 ? -11.998 -4.127 8.154 1.00 92.06 76 ARG A CA 1
ATOM 549 C C . ARG A 1 76 ? -13.412 -3.566 8.380 1.00 92.06 76 ARG A C 1
ATOM 551 O O . ARG A 1 76 ? -13.657 -3.131 9.500 1.00 92.06 76 ARG A O 1
ATOM 558 N N . PRO A 1 77 ? -14.340 -3.521 7.400 1.00 91.44 77 PRO A N 1
ATOM 559 C CA . PRO A 1 77 ? -15.677 -2.981 7.661 1.00 91.44 77 PRO A CA 1
ATOM 560 C C . PRO A 1 77 ? -16.420 -3.767 8.752 1.00 91.44 77 PRO A C 1
ATOM 562 O O . PRO A 1 77 ? -17.057 -3.153 9.601 1.00 91.44 77 PRO A O 1
ATOM 565 N N . GLY A 1 78 ? -16.276 -5.098 8.785 1.00 92.00 78 GLY A N 1
ATOM 566 C CA . GLY A 1 78 ? -16.855 -5.934 9.841 1.00 92.00 78 GLY A CA 1
ATOM 567 C C . GLY A 1 78 ? -16.203 -5.696 11.206 1.00 92.00 78 GLY A C 1
ATOM 568 O O . GLY A 1 78 ? -16.900 -5.592 12.210 1.00 92.00 78 GLY A O 1
ATOM 569 N N . ALA A 1 79 ? -14.878 -5.524 11.247 1.00 90.69 79 ALA A N 1
ATOM 570 C CA . ALA A 1 79 ? -14.161 -5.201 12.481 1.00 90.69 79 ALA A CA 1
ATOM 571 C C . ALA A 1 79 ? -14.588 -3.842 13.069 1.00 90.69 79 ALA A C 1
ATOM 573 O O . ALA A 1 79 ? -14.805 -3.733 14.273 1.00 90.69 79 ALA A O 1
ATOM 574 N N . ILE A 1 80 ? -14.763 -2.818 12.224 1.00 90.94 80 ILE A N 1
ATOM 575 C CA . ILE A 1 80 ? -15.229 -1.490 12.657 1.00 90.94 80 ILE A CA 1
ATOM 576 C C . ILE A 1 80 ? -16.664 -1.569 13.184 1.00 90.94 80 ILE A C 1
ATOM 578 O O . ILE A 1 80 ? -16.943 -1.029 14.250 1.00 90.94 80 ILE A O 1
ATOM 582 N N . GLN A 1 81 ? -17.561 -2.274 12.487 1.00 92.25 81 GLN A N 1
ATOM 583 C CA . GLN A 1 81 ? -18.935 -2.484 12.959 1.00 92.25 81 GLN A CA 1
ATOM 584 C C . GLN A 1 81 ? -18.958 -3.170 14.325 1.00 92.25 81 GLN A C 1
ATOM 586 O O . GLN A 1 81 ? -19.638 -2.707 15.238 1.00 92.25 81 GLN A O 1
ATOM 591 N N . ARG A 1 82 ? -18.147 -4.218 14.503 1.00 92.00 82 ARG A N 1
ATOM 592 C CA . ARG A 1 82 ? -18.060 -4.917 15.784 1.00 92.00 82 ARG A CA 1
ATOM 593 C C . ARG A 1 82 ? -17.538 -4.016 16.903 1.00 92.00 82 ARG A C 1
ATOM 595 O O . ARG A 1 82 ? -18.065 -4.056 18.009 1.00 92.00 82 ARG A O 1
ATOM 602 N N . LEU A 1 83 ? -16.539 -3.180 16.622 1.00 91.06 83 LEU A N 1
ATOM 603 C CA . LEU A 1 83 ? -16.040 -2.193 17.581 1.00 91.06 83 LEU A CA 1
ATOM 604 C C . LEU A 1 83 ? -17.133 -1.186 17.970 1.00 91.06 83 LEU A C 1
ATOM 606 O O . LEU A 1 83 ? -17.287 -0.881 19.149 1.00 91.06 83 LEU A O 1
ATOM 610 N N . MET A 1 84 ? -17.915 -0.704 17.001 1.00 90.81 84 MET A N 1
ATOM 611 C CA . MET A 1 84 ? -19.037 0.205 17.254 1.00 90.81 84 MET A CA 1
ATOM 612 C C . MET A 1 84 ? -20.086 -0.425 18.180 1.00 90.81 84 MET A C 1
ATOM 614 O O . MET A 1 84 ? -20.539 0.234 19.112 1.00 90.81 84 MET A O 1
ATOM 618 N N . GLU A 1 85 ? -20.435 -1.696 17.969 1.00 93.38 85 GLU A N 1
ATOM 619 C CA . GLU A 1 85 ? -21.346 -2.440 18.853 1.00 93.38 85 GLU A CA 1
ATOM 620 C C . GLU A 1 85 ? -20.783 -2.581 20.272 1.00 93.38 85 GLU A C 1
ATOM 622 O O . GLU A 1 85 ? -21.494 -2.365 21.251 1.00 93.38 85 GLU A O 1
ATOM 627 N N . VAL A 1 86 ? -19.501 -2.934 20.401 1.00 92.50 86 VAL A N 1
ATOM 628 C CA . VAL A 1 86 ? -18.854 -3.100 21.711 1.00 92.50 86 VAL A CA 1
ATOM 629 C C . VAL A 1 86 ? -18.829 -1.776 22.475 1.00 92.50 86 VAL A C 1
ATOM 631 O O . VAL A 1 86 ? -19.163 -1.751 23.658 1.00 92.50 86 VAL A O 1
ATOM 634 N N . LEU A 1 87 ? -18.512 -0.669 21.800 1.00 90.44 87 LEU A N 1
ATOM 635 C CA . LEU A 1 87 ? -18.546 0.661 22.408 1.00 90.44 87 LEU A CA 1
ATOM 636 C C . LEU A 1 87 ? -19.959 1.054 22.855 1.00 90.44 87 LEU A C 1
ATOM 638 O O . LEU A 1 87 ? -20.113 1.641 23.918 1.00 90.44 87 LEU A O 1
ATOM 642 N N . GLN A 1 88 ? -20.996 0.715 22.087 1.00 90.50 88 GLN A N 1
ATOM 643 C CA . GLN A 1 88 ? -22.380 1.011 22.475 1.00 90.50 88 GLN A CA 1
ATOM 644 C C . GLN A 1 88 ? -22.838 0.217 23.701 1.00 90.50 88 GLN A C 1
ATOM 646 O O . GLN A 1 88 ? -23.573 0.749 24.527 1.00 90.50 88 GLN A O 1
ATOM 651 N N . ASN A 1 89 ? -22.414 -1.042 23.816 1.00 92.06 89 ASN A N 1
ATOM 652 C CA . ASN A 1 89 ? -22.922 -1.952 24.842 1.00 92.06 89 ASN A CA 1
ATOM 653 C C . ASN A 1 89 ? -22.122 -1.914 26.151 1.00 92.06 89 ASN A C 1
ATOM 655 O O . ASN A 1 89 ? -22.693 -2.155 27.212 1.00 92.06 89 ASN A O 1
ATOM 659 N N . TYR A 1 90 ? -20.813 -1.653 26.083 1.00 88.44 90 TYR A N 1
ATOM 660 C CA . TYR A 1 90 ? -19.902 -1.849 27.218 1.00 88.44 90 TYR A CA 1
ATOM 661 C C . TYR A 1 90 ? -19.130 -0.595 27.637 1.00 88.44 90 TYR A C 1
ATOM 663 O O . TYR A 1 90 ? -18.460 -0.619 28.669 1.00 88.44 90 TYR A O 1
ATOM 671 N N . TYR A 1 91 ? -19.190 0.501 26.874 1.00 89.50 91 TYR A N 1
ATOM 672 C CA . TYR A 1 91 ? -18.479 1.720 27.250 1.00 89.50 91 TYR A CA 1
ATOM 673 C C . TYR A 1 91 ? -19.240 2.502 28.324 1.00 89.50 91 TYR A C 1
ATOM 675 O O . TYR A 1 91 ? -20.436 2.757 28.204 1.00 89.50 91 TYR A O 1
ATOM 683 N N . THR A 1 92 ? -18.538 2.898 29.384 1.00 88.25 92 THR A N 1
ATOM 68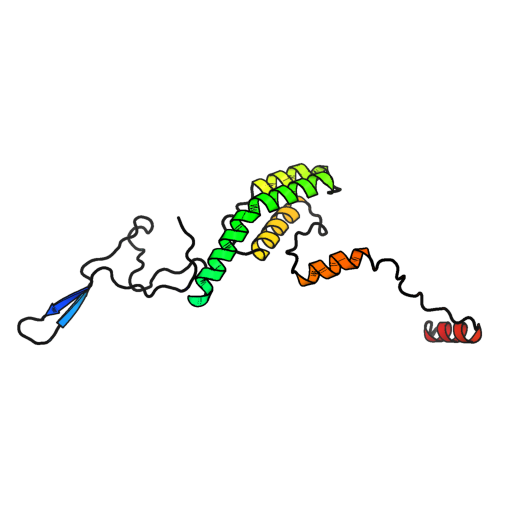4 C CA . THR A 1 92 ? -19.144 3.510 30.577 1.00 88.25 92 THR A CA 1
ATOM 685 C C . THR A 1 92 ? -19.504 4.984 30.382 1.00 88.25 92 THR A C 1
ATOM 687 O O . THR A 1 92 ? -20.454 5.471 30.993 1.00 88.25 92 THR A O 1
ATOM 690 N N . LEU A 1 93 ? -18.784 5.706 29.516 1.00 84.81 93 LEU A N 1
ATOM 691 C CA . LEU A 1 93 ? -19.015 7.127 29.236 1.00 84.81 93 LEU A CA 1
ATOM 692 C C . LEU A 1 93 ? -19.996 7.302 28.067 1.00 84.81 93 LEU A C 1
ATOM 694 O O . LEU A 1 93 ? -19.609 7.627 26.941 1.00 84.81 93 LEU A O 1
ATOM 698 N N . VAL A 1 94 ? -21.284 7.098 28.351 1.00 84.06 94 VAL A N 1
ATOM 699 C CA . VAL A 1 94 ? -22.379 7.108 27.360 1.00 84.06 94 VAL A CA 1
ATOM 700 C C . VAL A 1 94 ? -22.456 8.424 26.574 1.00 84.06 94 VAL A C 1
ATOM 702 O O . VAL A 1 94 ? -22.685 8.403 25.366 1.00 84.06 94 VAL A O 1
ATOM 705 N N . ASP A 1 95 ? -22.164 9.562 27.212 1.00 85.75 95 ASP A N 1
ATOM 706 C CA . ASP A 1 95 ? -22.193 10.889 26.575 1.00 85.75 95 ASP A CA 1
ATOM 707 C C . ASP A 1 95 ? -21.203 11.020 25.404 1.00 85.75 95 ASP A C 1
ATOM 709 O O . ASP A 1 95 ? -21.393 11.827 24.492 1.00 85.75 95 ASP A O 1
ATOM 713 N N . ARG A 1 96 ? -20.133 10.215 25.409 1.00 85.56 96 ARG A N 1
ATOM 714 C CA . ARG A 1 96 ? -19.077 10.239 24.388 1.00 85.56 96 ARG A CA 1
ATOM 715 C C . ARG A 1 96 ? -19.319 9.237 23.263 1.00 85.56 96 ARG A C 1
ATOM 717 O O . ARG A 1 96 ? -18.740 9.393 22.189 1.00 85.56 96 ARG A O 1
ATOM 724 N N . VAL A 1 97 ? -20.194 8.249 23.463 1.00 87.50 97 VAL A N 1
ATOM 725 C CA . VAL A 1 97 ? -20.463 7.185 22.482 1.00 87.50 97 VAL A CA 1
ATOM 726 C C . VAL A 1 97 ? -20.906 7.748 21.123 1.00 87.50 97 VAL A C 1
ATOM 728 O O . VAL A 1 97 ? -20.297 7.370 20.121 1.00 87.50 97 VAL A O 1
ATOM 731 N N . PRO A 1 98 ? -21.862 8.696 21.021 1.00 89.19 98 PRO A N 1
ATOM 732 C CA . PRO A 1 98 ? -22.265 9.242 19.722 1.00 89.19 98 PRO A CA 1
ATOM 733 C C . PRO A 1 98 ? -21.111 9.924 18.974 1.00 89.19 98 PRO A C 1
ATOM 735 O O . PRO A 1 98 ? -20.978 9.767 17.759 1.00 89.19 98 PRO A O 1
ATOM 738 N N . ALA A 1 99 ? -20.248 10.642 19.702 1.00 89.31 99 ALA A N 1
ATOM 739 C CA . ALA A 1 99 ? -19.086 11.316 19.132 1.00 89.31 99 ALA A CA 1
ATOM 740 C C . ALA A 1 99 ? -18.039 10.311 18.624 1.00 89.31 99 ALA A C 1
ATOM 742 O O . ALA A 1 99 ? -17.519 10.476 17.520 1.00 89.31 99 ALA A O 1
ATOM 743 N N . LEU A 1 100 ? -17.781 9.240 19.383 1.00 89.62 100 LEU A N 1
ATOM 744 C CA . LEU A 1 100 ? -16.869 8.162 18.985 1.00 89.62 100 LEU A CA 1
ATOM 745 C C . LEU A 1 100 ? -17.357 7.453 17.719 1.00 89.62 100 LEU A C 1
ATOM 747 O O . LEU A 1 100 ? -16.590 7.275 16.774 1.00 89.62 100 LEU A O 1
ATOM 751 N N . LEU A 1 101 ? -18.642 7.096 17.666 1.00 89.75 101 LEU A N 1
ATOM 752 C CA . LEU A 1 101 ? -19.241 6.434 16.505 1.00 89.75 101 LEU A CA 1
ATOM 753 C C . LEU A 1 101 ? -19.173 7.313 15.256 1.00 89.75 101 LEU A C 1
ATOM 755 O O . LEU A 1 101 ? -18.792 6.834 14.188 1.00 89.75 101 LEU A O 1
ATOM 759 N N . HIS A 1 102 ? -19.493 8.603 15.390 1.00 90.00 102 HIS A N 1
ATOM 760 C CA . HIS A 1 102 ? -19.380 9.543 14.282 1.00 90.00 102 HIS A CA 1
ATOM 761 C C . HIS A 1 102 ? -17.937 9.619 13.769 1.00 90.00 102 HIS A C 1
ATOM 763 O O . HIS A 1 102 ? -17.700 9.499 12.565 1.00 90.00 102 HIS A O 1
ATOM 769 N N . HIS A 1 103 ? -16.959 9.713 14.673 1.00 88.25 103 HIS A N 1
ATOM 770 C CA . HIS A 1 103 ? -15.556 9.761 14.282 1.00 88.25 103 HIS A CA 1
ATOM 771 C C . HIS A 1 103 ? -15.078 8.483 13.587 1.00 88.25 103 HIS A C 1
ATOM 773 O O . HIS A 1 103 ? -14.396 8.582 12.569 1.00 88.25 103 HIS A O 1
ATOM 779 N N . LEU A 1 104 ? -15.483 7.298 14.056 1.00 88.38 104 LEU A N 1
ATOM 780 C CA . LEU A 1 104 ? -15.162 6.026 13.395 1.00 88.38 104 LEU A CA 1
ATOM 781 C C . LEU A 1 104 ? -15.696 5.967 11.956 1.00 88.38 104 LEU A C 1
ATOM 783 O O . LEU A 1 104 ? -15.035 5.427 11.075 1.00 88.38 104 LEU A O 1
ATOM 787 N N . THR A 1 105 ? -16.856 6.567 11.683 1.00 88.12 105 THR A N 1
ATOM 788 C CA . THR A 1 105 ? -17.387 6.634 10.308 1.00 88.12 105 THR A CA 1
ATOM 789 C C . THR A 1 105 ? -16.690 7.675 9.429 1.00 88.12 105 THR A C 1
ATOM 791 O O . THR A 1 105 ? -16.650 7.514 8.211 1.00 88.12 105 THR A O 1
ATOM 794 N N . ALA A 1 106 ? -16.131 8.729 10.030 1.00 88.31 106 ALA A N 1
ATOM 795 C CA . ALA A 1 106 ? -15.494 9.833 9.316 1.00 88.31 106 ALA A CA 1
ATOM 796 C C . ALA A 1 106 ? -14.021 9.568 8.951 1.00 88.31 106 ALA A C 1
ATOM 798 O O . ALA A 1 106 ? -13.473 10.239 8.075 1.00 88.31 106 ALA A O 1
ATOM 799 N N . ILE A 1 107 ? -13.358 8.616 9.615 1.00 87.88 107 ILE A N 1
ATOM 800 C CA . ILE A 1 107 ? -11.949 8.298 9.355 1.00 87.88 107 ILE A CA 1
ATOM 801 C C . ILE A 1 107 ? -11.790 7.675 7.963 1.00 87.88 107 ILE A C 1
ATOM 803 O O . ILE A 1 107 ? -12.405 6.663 7.630 1.00 87.88 107 ILE A O 1
ATOM 807 N N . ASP A 1 108 ? -10.879 8.228 7.159 1.00 87.50 108 ASP A N 1
ATOM 808 C CA . ASP A 1 108 ? -10.479 7.588 5.908 1.00 87.50 108 ASP A CA 1
ATOM 809 C C . ASP A 1 108 ? -9.496 6.442 6.179 1.00 87.50 108 ASP A C 1
ATOM 811 O O . ASP A 1 108 ? -8.328 6.656 6.504 1.00 87.50 108 ASP A O 1
ATOM 815 N N . TYR A 1 109 ? -9.938 5.202 6.002 1.00 85.75 109 TYR A N 1
ATOM 816 C CA . TYR A 1 109 ? -9.094 4.019 6.170 1.00 85.75 109 TYR A CA 1
ATOM 817 C C . TYR A 1 109 ? -8.275 3.660 4.917 1.00 85.75 109 TYR A C 1
ATOM 819 O O . TYR A 1 109 ? -7.581 2.643 4.916 1.00 85.75 109 TYR A O 1
ATOM 827 N N . SER A 1 110 ? -8.337 4.441 3.834 1.00 82.12 110 SER A N 1
ATOM 828 C CA . SER A 1 110 ? -7.706 4.111 2.546 1.00 82.12 110 SER A CA 1
ATOM 829 C C . SER A 1 110 ? -6.192 3.869 2.630 1.00 82.12 110 SER A C 1
ATOM 831 O O . SER A 1 110 ? -5.678 3.004 1.913 1.00 82.12 110 SER A O 1
ATOM 833 N N . SER A 1 111 ? -5.505 4.574 3.535 1.00 83.31 111 SER A N 1
ATOM 834 C CA . SER A 1 111 ? -4.054 4.497 3.758 1.00 83.31 111 SER A CA 1
ATOM 835 C C . SER A 1 111 ? -3.599 3.290 4.580 1.00 83.31 111 SER A C 1
ATOM 837 O O . SER A 1 111 ? -2.402 3.080 4.715 1.00 83.31 111 SER A O 1
ATOM 839 N N . VAL A 1 112 ? -4.526 2.533 5.170 1.00 87.25 112 VAL A N 1
ATOM 840 C CA . VAL A 1 112 ? -4.204 1.422 6.070 1.00 87.25 112 VAL A CA 1
ATOM 841 C C . VAL A 1 112 ? -3.832 0.190 5.249 1.00 87.25 112 VAL A C 1
ATOM 843 O O . VAL A 1 112 ? -4.621 -0.267 4.410 1.00 87.25 112 VAL A O 1
ATOM 846 N N . LEU A 1 113 ? -2.626 -0.327 5.487 1.00 86.00 113 LEU A N 1
ATOM 847 C CA . LEU A 1 113 ? -2.053 -1.459 4.756 1.00 86.00 113 LEU A CA 1
ATOM 848 C C . LEU A 1 113 ? -1.725 -2.647 5.666 1.00 86.00 113 LEU A C 1
ATOM 850 O O . LEU A 1 113 ? -1.636 -3.769 5.168 1.00 86.00 113 LEU A O 1
ATOM 854 N N . THR A 1 114 ? -1.577 -2.425 6.972 1.00 88.75 114 THR A N 1
ATOM 855 C CA . THR A 1 114 ? -1.349 -3.478 7.970 1.00 88.75 114 THR A CA 1
ATOM 856 C C . THR A 1 114 ? -2.380 -3.436 9.097 1.00 88.75 114 THR A C 1
ATOM 858 O O . THR A 1 114 ? -3.125 -2.464 9.252 1.00 88.75 114 THR A O 1
ATOM 861 N N . GLU A 1 115 ? -2.456 -4.523 9.863 1.00 88.56 115 GLU A N 1
ATOM 862 C CA . GLU A 1 115 ? -3.323 -4.612 11.042 1.00 88.56 115 GLU A CA 1
ATOM 863 C C . GLU A 1 115 ? -2.865 -3.636 12.130 1.00 88.56 115 GLU A C 1
ATOM 865 O O . GLU A 1 115 ? -3.690 -2.980 12.765 1.00 88.56 115 GLU A O 1
ATOM 870 N N . GLU A 1 116 ? -1.552 -3.462 12.281 1.00 89.75 116 GLU A N 1
ATOM 871 C CA . GLU A 1 116 ? -0.960 -2.510 13.218 1.00 89.75 116 GLU A CA 1
ATOM 872 C C . GLU A 1 116 ? -1.305 -1.068 12.835 1.00 89.75 116 GLU A C 1
ATOM 874 O O . GLU A 1 116 ? -1.693 -0.282 13.699 1.00 89.75 116 GLU A O 1
ATOM 879 N N . ASP A 1 117 ? -1.251 -0.732 11.541 1.00 90.69 117 ASP A N 1
ATOM 880 C CA . ASP A 1 117 ? -1.662 0.581 11.038 1.00 90.69 117 ASP A CA 1
ATOM 881 C C . ASP A 1 117 ? -3.149 0.835 11.318 1.00 90.69 117 ASP A C 1
ATOM 883 O O . ASP A 1 117 ? -3.543 1.961 11.631 1.00 90.69 117 ASP A O 1
ATOM 887 N N . LEU A 1 118 ? -3.991 -0.204 11.211 1.00 91.31 118 LEU A N 1
ATOM 888 C CA . LEU A 1 118 ? -5.415 -0.099 11.520 1.00 91.31 118 LEU A CA 1
ATOM 889 C C . LEU A 1 118 ? -5.616 0.201 13.004 1.00 91.31 118 LEU A C 1
ATOM 891 O O . LEU A 1 118 ? -6.338 1.139 13.335 1.00 91.31 118 LEU A O 1
ATOM 895 N N . ALA A 1 119 ? -4.968 -0.566 13.881 1.00 91.25 119 ALA A N 1
ATOM 896 C CA . ALA A 1 119 ? -5.058 -0.381 15.324 1.00 91.25 119 ALA A CA 1
ATOM 897 C C . ALA A 1 119 ? -4.534 0.997 15.747 1.00 91.25 119 ALA A C 1
ATOM 899 O O . ALA A 1 119 ? -5.216 1.714 16.475 1.00 91.25 119 ALA A O 1
ATOM 900 N N . ALA A 1 120 ? -3.379 1.421 15.227 1.00 91.38 120 ALA A N 1
ATOM 901 C CA . ALA A 1 120 ? -2.821 2.743 15.490 1.00 91.38 120 ALA A CA 1
ATOM 902 C C . ALA A 1 120 ? -3.772 3.861 15.038 1.00 91.38 120 ALA A C 1
ATOM 904 O O . ALA A 1 120 ? -4.008 4.817 15.778 1.00 91.38 120 ALA A O 1
ATOM 905 N N . LYS A 1 121 ? -4.373 3.725 13.848 1.00 91.38 121 LYS A N 1
ATOM 906 C CA . LYS A 1 121 ? -5.313 4.717 13.315 1.00 91.38 121 LYS A CA 1
ATOM 907 C C . LYS A 1 121 ? -6.625 4.765 14.098 1.00 91.38 121 LYS A C 1
ATOM 909 O O . LYS A 1 121 ? -7.147 5.854 14.330 1.00 91.38 121 LYS A O 1
ATOM 914 N N . LEU A 1 122 ? -7.142 3.612 14.525 1.00 91.12 122 LEU A N 1
ATOM 915 C CA . LEU A 1 122 ? -8.315 3.532 15.397 1.00 91.12 122 LEU A CA 1
ATOM 916 C C . LEU A 1 122 ? -8.024 4.159 16.762 1.00 91.12 122 LEU A C 1
ATOM 918 O O . LEU A 1 122 ? -8.796 5.004 17.201 1.00 91.12 122 LEU A O 1
ATOM 922 N N . ASN A 1 123 ? -6.891 3.834 17.384 1.00 91.38 123 ASN A N 1
ATOM 923 C CA . ASN A 1 123 ? -6.488 4.405 18.670 1.00 91.38 123 ASN A CA 1
ATOM 924 C C . ASN A 1 123 ? -6.331 5.921 18.601 1.00 91.38 123 ASN A C 1
ATOM 926 O O . ASN A 1 123 ? -6.852 6.620 19.461 1.00 91.38 123 ASN A O 1
ATOM 930 N N . ALA A 1 124 ? -5.686 6.444 17.556 1.00 89.44 124 ALA A N 1
ATOM 931 C CA . ALA A 1 124 ? -5.574 7.887 17.360 1.00 89.44 124 ALA A CA 1
ATOM 932 C C . ALA A 1 124 ? -6.956 8.558 17.254 1.00 89.44 124 ALA A C 1
ATOM 934 O O . ALA A 1 124 ? -7.180 9.609 17.851 1.00 89.44 124 ALA A O 1
ATOM 935 N N . GLY A 1 125 ? -7.896 7.935 16.534 1.00 87.38 125 GLY A N 1
ATOM 936 C CA . GLY A 1 125 ? -9.266 8.433 16.402 1.00 87.38 125 GLY A CA 1
ATOM 937 C C . GLY A 1 125 ? -10.068 8.379 17.703 1.00 87.38 125 GLY A C 1
ATOM 938 O O . GLY A 1 125 ? -10.764 9.334 18.035 1.00 87.38 125 GLY A O 1
ATOM 939 N N . LEU A 1 126 ? -9.956 7.285 18.459 1.00 89.62 126 LEU A N 1
ATOM 940 C CA . LEU A 1 126 ? -10.659 7.111 19.731 1.00 89.62 126 LEU A CA 1
ATOM 941 C C . LEU A 1 126 ? -10.093 8.027 20.822 1.00 89.62 126 LEU A C 1
ATOM 943 O O . LEU A 1 126 ? -10.861 8.650 21.558 1.00 89.62 126 LEU A O 1
ATOM 947 N N . GLN A 1 127 ? -8.768 8.158 20.909 1.00 89.12 127 GLN A N 1
ATOM 948 C CA . GLN A 1 127 ? -8.106 8.978 21.925 1.00 89.12 127 GLN A CA 1
ATOM 949 C C . GLN A 1 127 ? -8.385 10.473 21.733 1.00 89.12 127 GLN A C 1
ATOM 951 O O . GLN A 1 127 ? -8.511 11.198 22.717 1.00 89.12 127 GLN A O 1
ATOM 956 N N . ALA A 1 128 ? -8.537 10.930 20.485 1.00 87.06 128 ALA A N 1
ATOM 957 C CA . ALA A 1 128 ? -8.864 12.322 20.173 1.00 87.06 128 ALA A CA 1
ATOM 958 C C . ALA A 1 128 ? -10.233 12.773 20.719 1.00 87.06 128 ALA A C 1
ATOM 960 O O . ALA A 1 128 ? -10.476 13.970 20.837 1.00 87.06 128 ALA A O 1
ATOM 961 N N . VAL A 1 129 ? -11.129 11.829 21.029 1.00 86.69 129 VAL A N 1
ATOM 962 C CA . VAL A 1 129 ? -12.522 12.105 21.420 1.00 86.69 129 VAL A CA 1
ATOM 963 C C . VAL A 1 129 ? -12.824 11.667 22.847 1.00 86.69 129 VAL A C 1
ATOM 965 O O . VAL A 1 129 ? -13.591 12.332 23.542 1.00 86.69 129 VAL A O 1
ATOM 968 N N . SER A 1 130 ? -12.281 10.522 23.266 1.00 81.88 130 SER A N 1
ATOM 969 C CA . SER A 1 130 ? -12.610 9.923 24.562 1.00 81.88 130 SER A CA 1
ATOM 970 C C . SER A 1 130 ? -11.844 10.549 25.726 1.00 81.88 130 SER A C 1
ATOM 972 O O . SER A 1 130 ? -12.339 10.474 26.845 1.00 81.88 130 SER A O 1
ATOM 974 N N . GLU A 1 131 ? -10.660 11.135 25.484 1.00 80.56 131 GLU A N 1
ATOM 975 C CA . GLU A 1 131 ? -9.685 11.523 26.527 1.00 80.56 131 GLU A CA 1
ATOM 976 C C . GLU A 1 131 ? -9.391 10.395 27.544 1.00 80.56 131 GLU A C 1
ATOM 978 O O . GLU A 1 131 ? -8.760 10.620 28.574 1.00 80.56 131 GLU A O 1
ATOM 983 N N . ASP A 1 132 ? -9.807 9.161 27.243 1.00 85.75 132 ASP A N 1
ATOM 984 C CA . ASP A 1 132 ? -9.756 8.010 28.131 1.00 85.75 132 ASP A CA 1
ATOM 985 C C . ASP A 1 132 ? -8.510 7.186 27.798 1.00 85.75 132 ASP A C 1
ATOM 987 O O . ASP A 1 132 ? -8.486 6.495 26.779 1.00 85.75 132 ASP A O 1
ATOM 991 N N . PRO A 1 133 ? -7.462 7.226 28.637 1.00 82.81 133 PRO A N 1
ATOM 992 C CA . PRO A 1 133 ? -6.213 6.528 28.354 1.00 82.81 133 PRO A CA 1
ATOM 993 C C . PRO A 1 133 ? -6.348 4.999 28.410 1.00 82.81 133 PRO A C 1
ATOM 995 O O . PRO A 1 133 ? -5.413 4.292 28.035 1.00 82.81 133 PRO A O 1
ATOM 998 N N . ARG A 1 134 ? -7.470 4.471 28.918 1.00 86.38 134 ARG A N 1
ATOM 999 C CA . ARG A 1 134 ? -7.703 3.028 29.052 1.00 86.38 134 ARG A CA 1
ATOM 1000 C C . ARG A 1 134 ? -8.387 2.428 27.826 1.00 86.38 134 ARG A C 1
ATOM 1002 O O . ARG A 1 134 ? -8.355 1.208 27.667 1.00 86.38 134 ARG A O 1
ATOM 1009 N N . LEU A 1 135 ? -8.982 3.247 26.957 1.00 88.81 135 LEU A N 1
ATOM 1010 C CA . LEU A 1 135 ? -9.653 2.775 25.751 1.00 88.81 135 LEU A CA 1
ATOM 1011 C C . LEU A 1 135 ? -8.633 2.510 24.636 1.00 88.81 135 LEU A C 1
ATOM 1013 O O . LEU A 1 135 ? -8.211 3.421 23.927 1.00 88.81 135 LEU A O 1
ATOM 1017 N N . LEU A 1 136 ? -8.253 1.243 24.462 1.00 88.12 136 LEU A N 1
ATOM 1018 C CA . LEU A 1 136 ? -7.230 0.832 23.500 1.00 88.12 136 LEU A CA 1
ATOM 1019 C C . LEU A 1 136 ? -7.708 -0.332 22.627 1.00 88.12 136 LEU A C 1
ATOM 1021 O O . LEU A 1 136 ? -8.239 -1.327 23.112 1.00 88.12 136 LEU A O 1
ATOM 1025 N N . VAL A 1 137 ? -7.437 -0.234 21.330 1.00 88.88 137 VAL A N 1
ATOM 1026 C CA . VAL A 1 137 ? -7.571 -1.306 20.342 1.00 88.88 137 VAL A CA 1
ATOM 1027 C C . VAL A 1 137 ? -6.186 -1.891 20.089 1.00 88.88 137 VAL A C 1
ATOM 1029 O O . VAL A 1 137 ? -5.244 -1.173 19.744 1.00 88.88 137 VAL A O 1
ATOM 1032 N N . ARG A 1 138 ? -6.041 -3.206 20.259 1.00 89.19 138 ARG A N 1
ATOM 1033 C CA . ARG A 1 138 ? -4.780 -3.923 20.033 1.00 89.19 138 ARG A CA 1
ATOM 1034 C C . ARG A 1 138 ? -5.006 -5.064 19.052 1.00 89.19 138 ARG A C 1
ATOM 1036 O O . ARG A 1 138 ? -6.078 -5.664 19.030 1.00 89.19 138 ARG A O 1
ATOM 1043 N N . VAL A 1 139 ? -3.991 -5.347 18.243 1.00 85.62 139 VAL A N 1
ATOM 1044 C CA . VAL A 1 139 ? -3.962 -6.548 17.406 1.00 85.62 139 VAL A CA 1
ATOM 1045 C C . VAL A 1 139 ? -3.574 -7.710 18.311 1.00 85.62 139 VAL A C 1
ATOM 1047 O O . VAL A 1 139 ? -2.491 -7.689 18.894 1.00 85.62 139 VAL A O 1
ATOM 1050 N N . LEU A 1 140 ? -4.461 -8.691 18.458 1.00 82.25 140 LEU A N 1
ATOM 1051 C CA . LEU A 1 140 ? -4.165 -9.900 19.220 1.00 82.25 140 LEU A CA 1
ATOM 1052 C C . LEU A 1 140 ? -3.228 -10.775 18.393 1.00 82.25 140 LEU A C 1
ATOM 1054 O O . LEU A 1 140 ? -3.618 -11.291 17.344 1.00 82.25 140 LEU A O 1
ATOM 1058 N N . ARG A 1 141 ? -1.990 -10.951 18.861 1.00 73.62 141 ARG A N 1
ATOM 1059 C CA . ARG A 1 141 ? -1.119 -11.982 18.292 1.00 73.62 141 ARG A CA 1
ATOM 1060 C C . ARG A 1 141 ? -1.578 -13.356 18.792 1.00 73.62 141 ARG A C 1
ATOM 1062 O O . ARG A 1 141 ? -1.992 -13.460 19.943 1.00 73.62 141 ARG A O 1
ATOM 1069 N N . PRO A 1 142 ? -1.488 -14.416 17.971 1.00 59.09 142 PRO A N 1
ATOM 1070 C CA . PRO A 1 142 ? -1.982 -15.745 18.338 1.00 59.09 142 PRO A CA 1
ATOM 1071 C C . PRO A 1 142 ? -1.457 -16.292 19.678 1.00 59.09 142 PRO A C 1
ATOM 1073 O O . PRO A 1 142 ? -2.200 -16.980 20.365 1.00 59.09 142 PRO A O 1
ATOM 1076 N N . GLU A 1 143 ? -0.233 -15.946 20.092 1.00 49.16 143 GLU A N 1
ATOM 1077 C CA . GLU A 1 143 ? 0.319 -16.360 21.398 1.00 49.16 143 GLU A CA 1
ATOM 1078 C C . GLU A 1 143 ? -0.300 -15.633 22.606 1.00 49.16 143 GLU A C 1
ATOM 1080 O O . GLU A 1 143 ? -0.239 -16.126 23.726 1.00 49.16 143 GLU A O 1
ATOM 1085 N N . GLU A 1 144 ? -0.935 -14.478 22.398 1.00 47.19 144 GLU A N 1
ATOM 1086 C CA . GLU A 1 144 ? -1.662 -13.735 23.439 1.00 47.19 144 GLU A CA 1
ATOM 1087 C C . GLU A 1 144 ? -3.141 -14.180 23.525 1.00 47.19 144 GLU A C 1
ATOM 1089 O O . GLU A 1 144 ? -3.845 -13.862 24.483 1.00 47.19 144 GLU A O 1
ATOM 1094 N N . ALA A 1 145 ? -3.635 -14.936 22.534 1.00 43.88 145 ALA A N 1
ATOM 1095 C CA . ALA A 1 145 ? -4.995 -15.476 22.535 1.00 43.88 145 ALA A CA 1
ATOM 1096 C C . ALA A 1 145 ? -5.128 -16.724 23.426 1.00 43.88 145 ALA A C 1
ATOM 1098 O O . ALA A 1 145 ? -6.186 -16.939 24.017 1.00 43.88 145 ALA A O 1
ATOM 1099 N N . THR A 1 146 ? -4.062 -17.522 23.562 1.00 41.66 146 THR A N 1
ATOM 1100 C CA . THR A 1 146 ? -4.022 -18.661 24.494 1.00 41.66 146 THR A CA 1
ATOM 1101 C C . THR A 1 146 ? -3.928 -18.187 25.938 1.00 41.66 146 THR A C 1
ATOM 1103 O O . THR A 1 146 ? -4.686 -18.666 26.772 1.00 41.66 146 THR A O 1
ATOM 1106 N N . THR A 1 147 ? -3.127 -17.156 26.223 1.00 37.69 147 THR A N 1
ATOM 1107 C CA . THR A 1 147 ? -3.026 -16.607 27.584 1.00 37.69 147 THR A CA 1
ATOM 1108 C C . THR A 1 147 ? -4.293 -15.880 28.024 1.00 37.69 147 THR A C 1
ATOM 1110 O O . THR A 1 147 ? -4.610 -15.895 29.204 1.00 37.69 147 THR A O 1
ATOM 1113 N N . SER A 1 148 ? -5.073 -15.297 27.106 1.00 43.22 148 SER A N 1
ATOM 1114 C CA . SER A 1 148 ? -6.372 -14.704 27.456 1.00 43.22 148 SER A CA 1
ATOM 1115 C C . SER A 1 148 ? -7.501 -15.736 27.607 1.00 43.22 148 SER A C 1
ATOM 1117 O O . SER A 1 148 ? -8.500 -15.431 28.257 1.00 43.22 148 SER A O 1
ATOM 1119 N N . SER A 1 149 ? -7.361 -16.932 27.020 1.00 39.94 149 SER A N 1
ATOM 1120 C CA . SER A 1 149 ? -8.280 -18.057 27.244 1.00 39.94 149 SER A CA 1
ATOM 1121 C C . SER A 1 149 ? -7.942 -18.810 28.534 1.00 39.94 149 SER A C 1
ATOM 1123 O O . SER A 1 149 ? -8.853 -19.259 29.219 1.00 39.94 149 SER A O 1
ATOM 1125 N N . GLU A 1 150 ? -6.660 -18.902 28.894 1.00 35.25 150 GLU A N 1
ATOM 1126 C CA . GLU A 1 150 ? -6.191 -19.500 30.154 1.00 35.25 150 GLU A CA 1
ATOM 1127 C C . GLU A 1 150 ? -6.307 -18.530 31.345 1.00 35.25 150 GLU A C 1
ATOM 1129 O O . GLU A 1 150 ? -6.558 -18.959 32.467 1.00 35.25 150 GLU A O 1
ATOM 1134 N N . ALA A 1 151 ? -6.291 -17.209 31.115 1.00 33.94 151 ALA A N 1
ATOM 1135 C CA . ALA A 1 151 ? -6.579 -16.207 32.152 1.00 33.94 151 ALA A CA 1
ATOM 1136 C C . ALA A 1 151 ? -8.039 -16.217 32.651 1.00 33.94 151 ALA A C 1
ATOM 1138 O O . ALA A 1 151 ? -8.378 -15.455 33.549 1.00 33.94 151 ALA A O 1
ATOM 1139 N N . SER A 1 152 ? -8.905 -17.065 32.083 1.00 40.34 152 SER A N 1
ATOM 1140 C CA . SER A 1 152 ? -10.254 -17.317 32.614 1.00 40.34 152 SER A CA 1
ATOM 1141 C C . SER A 1 152 ? -10.303 -18.501 33.592 1.00 40.34 152 SER A C 1
ATOM 1143 O O . SER A 1 152 ? -11.334 -18.703 34.228 1.00 40.34 152 SER A O 1
ATOM 1145 N N . GLU A 1 153 ? -9.224 -19.286 33.716 1.00 40.41 153 GLU A N 1
ATOM 1146 C CA . GLU A 1 153 ? -9.158 -20.468 34.594 1.00 40.41 153 GLU A CA 1
ATOM 1147 C C . GLU A 1 153 ? -8.007 -20.413 35.623 1.00 40.41 153 GLU A C 1
ATOM 1149 O O . GLU A 1 153 ? -7.978 -21.231 36.537 1.00 40.41 153 GLU A O 1
ATOM 1154 N N . GLU A 1 154 ? -7.117 -19.412 35.568 1.00 37.06 154 GLU A N 1
ATOM 1155 C CA . GLU A 1 154 ? -6.051 -19.195 36.571 1.00 37.06 154 GLU A CA 1
ATOM 1156 C C . GLU A 1 154 ? -6.324 -18.040 37.563 1.00 37.06 154 GLU A C 1
ATOM 1158 O O . GLU A 1 154 ? -5.410 -17.544 38.220 1.00 37.06 154 GLU A O 1
ATOM 1163 N N . GLU A 1 155 ? -7.584 -17.628 37.741 1.00 36.91 155 GLU A N 1
ATOM 1164 C CA . GLU A 1 155 ? -7.996 -16.675 38.792 1.00 36.91 155 GLU A CA 1
ATOM 1165 C C . GLU A 1 155 ? -8.517 -17.362 40.077 1.00 36.91 155 GLU A C 1
ATOM 1167 O O . GLU A 1 155 ? -9.330 -16.800 40.804 1.00 36.91 155 GLU A O 1
ATOM 1172 N N . ASP A 1 156 ? -8.020 -18.564 40.403 1.00 35.50 156 ASP A N 1
ATOM 1173 C CA . ASP A 1 156 ? -8.169 -19.163 41.749 1.00 35.50 156 ASP A CA 1
ATOM 1174 C C . ASP A 1 156 ? -6.829 -19.596 42.371 1.00 35.50 156 ASP A C 1
ATOM 1176 O O . ASP A 1 156 ? -6.738 -20.499 43.202 1.00 35.50 156 ASP A O 1
ATOM 1180 N N . ALA A 1 157 ? -5.749 -18.915 41.990 1.00 36.09 157 ALA A N 1
ATOM 1181 C CA . ALA A 1 157 ? -4.514 -18.923 42.755 1.00 36.09 157 ALA A CA 1
ATOM 1182 C C . ALA A 1 157 ? -4.285 -17.521 43.315 1.00 36.09 157 ALA A C 1
ATOM 1184 O O . ALA A 1 157 ? -3.567 -16.699 42.746 1.00 36.09 157 ALA A O 1
ATOM 1185 N N . THR A 1 158 ? -4.888 -17.254 44.477 1.00 37.12 158 THR A N 1
ATOM 1186 C CA . THR A 1 158 ? -4.379 -16.241 45.408 1.00 37.12 158 THR A CA 1
ATOM 1187 C C . THR A 1 158 ? -2.848 -16.289 45.398 1.00 37.12 158 THR A C 1
ATOM 1189 O O . THR A 1 158 ? -2.305 -17.367 45.673 1.00 37.12 158 THR A O 1
ATOM 1192 N N . PRO A 1 159 ? -2.123 -15.187 45.120 1.00 37.53 159 PRO A N 1
ATOM 1193 C CA . PRO A 1 159 ? -0.697 -15.169 45.387 1.00 37.53 159 PRO A CA 1
ATOM 1194 C C . PRO A 1 159 ? -0.576 -15.427 46.882 1.00 37.53 159 PRO A C 1
ATOM 1196 O O . PRO A 1 159 ? -1.112 -14.658 47.682 1.00 37.53 159 PRO A O 1
ATOM 1199 N N . ALA A 1 160 ? 0.008 -16.574 47.237 1.00 38.72 160 ALA A N 1
ATOM 1200 C CA . ALA A 1 160 ? 0.160 -17.003 48.612 1.00 38.72 160 ALA A CA 1
ATOM 1201 C C . ALA A 1 160 ? 0.678 -15.814 49.421 1.00 38.72 160 ALA A C 1
ATOM 1203 O O . ALA A 1 160 ? 1.805 -15.354 49.225 1.00 38.72 160 ALA A O 1
ATOM 1204 N N . ALA A 1 161 ? -0.189 -15.281 50.285 1.00 43.03 161 ALA A N 1
ATOM 1205 C CA . ALA A 1 161 ? 0.212 -14.344 51.307 1.00 43.03 161 ALA A CA 1
ATOM 1206 C C . ALA A 1 161 ? 1.402 -14.995 52.003 1.00 43.03 161 ALA A C 1
ATOM 1208 O O . ALA A 1 161 ? 1.269 -16.128 52.468 1.00 43.03 161 ALA A O 1
ATOM 1209 N N . ASN A 1 162 ? 2.560 -14.328 51.986 1.00 55.97 162 ASN A N 1
ATOM 1210 C CA . ASN A 1 162 ? 3.750 -14.765 52.706 1.00 55.97 162 ASN A CA 1
ATOM 1211 C C . ASN A 1 162 ? 3.301 -15.265 54.078 1.00 55.97 162 ASN A C 1
ATOM 1213 O O . ASN A 1 162 ? 2.840 -14.466 54.896 1.00 55.97 162 ASN A O 1
ATOM 1217 N N . ALA A 1 163 ? 3.330 -16.585 54.274 1.00 56.50 163 ALA A N 1
ATOM 1218 C CA . ALA A 1 163 ? 2.783 -17.193 55.469 1.00 56.50 163 ALA A CA 1
ATOM 1219 C C . ALA A 1 163 ? 3.572 -16.632 56.651 1.00 56.50 163 ALA A C 1
ATOM 1221 O O . ALA A 1 163 ? 4.771 -16.877 56.780 1.00 56.50 163 ALA A O 1
ATOM 1222 N N . LEU A 1 164 ? 2.906 -15.807 57.460 1.00 56.72 164 LEU A N 1
ATOM 1223 C CA . LEU A 1 164 ? 3.471 -15.258 58.682 1.00 56.72 164 LEU A CA 1
ATOM 1224 C C . LEU A 1 164 ? 3.896 -16.446 59.555 1.00 56.72 164 LEU A C 1
ATOM 1226 O O . LEU A 1 164 ? 3.017 -17.223 59.937 1.00 56.72 164 LEU A O 1
ATOM 1230 N N . PRO A 1 165 ? 5.191 -16.600 59.886 1.00 62.00 165 PRO A N 1
ATOM 1231 C CA . PRO A 1 165 ? 5.645 -17.715 60.710 1.00 62.00 165 PRO A CA 1
ATOM 1232 C C . PRO A 1 165 ? 4.866 -17.718 62.028 1.00 62.00 165 PRO A C 1
ATOM 1234 O O . PRO A 1 165 ? 4.632 -16.654 62.595 1.00 62.00 165 PRO A O 1
ATOM 1237 N N . GLU A 1 166 ? 4.380 -18.873 62.486 1.00 62.12 166 GLU A N 1
ATOM 1238 C CA . GLU A 1 166 ? 3.543 -18.962 63.698 1.00 62.12 166 GLU A CA 1
ATOM 1239 C C . GLU A 1 166 ? 4.321 -18.640 64.982 1.00 62.12 166 GLU A C 1
ATOM 1241 O O . GLU A 1 166 ? 3.729 -18.246 65.984 1.00 62.12 166 GLU A O 1
ATOM 1246 N N . ASP A 1 167 ? 5.646 -18.759 64.923 1.00 68.44 167 ASP A N 1
ATOM 1247 C CA . ASP A 1 167 ? 6.556 -18.544 66.038 1.00 68.44 167 ASP A CA 1
ATOM 1248 C C . ASP A 1 167 ? 6.795 -17.041 66.285 1.00 68.44 167 ASP A C 1
ATOM 1250 O O . ASP A 1 167 ? 7.256 -16.297 65.410 1.00 68.44 167 ASP A O 1
ATOM 1254 N N . GLU A 1 168 ? 6.476 -16.583 67.496 1.00 71.12 168 GLU A N 1
ATOM 1255 C CA . GLU A 1 168 ? 6.533 -15.174 67.910 1.00 71.12 168 GLU A CA 1
ATOM 1256 C C . GLU A 1 168 ? 7.957 -14.604 67.798 1.00 71.12 168 GLU A C 1
ATOM 1258 O O . GLU A 1 168 ? 8.155 -13.457 67.394 1.00 71.12 168 GLU A O 1
ATOM 1263 N N . SER A 1 169 ? 8.962 -15.450 68.039 1.00 71.12 169 SER A N 1
ATOM 1264 C CA . SER A 1 169 ? 10.380 -15.104 67.909 1.00 71.12 169 SER A CA 1
ATOM 1265 C C . SER A 1 169 ? 10.788 -14.771 66.466 1.00 71.12 169 SER A C 1
ATOM 1267 O O . SER A 1 169 ? 11.550 -13.833 66.222 1.00 71.12 169 SER A O 1
ATOM 1269 N N . GLN A 1 170 ? 10.234 -15.494 65.490 1.00 68.38 170 GLN A N 1
ATOM 1270 C CA . GLN A 1 170 ? 10.520 -15.304 64.067 1.00 68.38 170 GLN A CA 1
ATOM 1271 C C . GLN A 1 170 ? 9.799 -14.075 63.506 1.00 68.38 170 GLN A C 1
ATOM 1273 O O . GLN A 1 170 ? 10.337 -13.384 62.639 1.00 68.38 170 GLN A O 1
ATOM 1278 N N . ARG A 1 171 ? 8.611 -13.754 64.037 1.00 69.62 171 ARG A N 1
ATOM 1279 C CA . ARG A 1 171 ? 7.900 -12.507 63.713 1.00 69.62 171 ARG A CA 1
ATOM 1280 C C . ARG A 1 171 ? 8.657 -11.282 64.209 1.00 69.62 171 ARG A C 1
ATOM 1282 O O . ARG A 1 171 ? 8.786 -10.318 63.458 1.00 69.62 171 ARG A O 1
ATOM 1289 N N . GLN A 1 172 ? 9.199 -11.335 65.425 1.00 71.38 172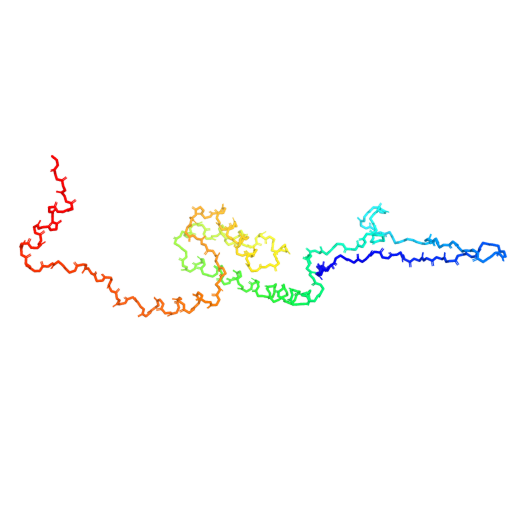 GLN A N 1
ATOM 1290 C CA . GLN A 1 172 ? 9.950 -10.215 65.987 1.00 71.38 172 GLN A CA 1
ATOM 1291 C C . GLN A 1 172 ? 11.243 -9.943 65.201 1.00 71.38 172 GLN A C 1
ATOM 1293 O O . GLN A 1 172 ? 11.521 -8.800 64.855 1.00 71.38 172 GLN A O 1
ATOM 1298 N N . ALA A 1 173 ? 11.966 -10.996 64.803 1.00 76.25 173 ALA A N 1
ATOM 1299 C CA . ALA A 1 173 ? 13.163 -10.867 63.968 1.00 76.25 173 ALA A CA 1
ATOM 1300 C C . ALA A 1 173 ? 12.871 -10.266 62.577 1.00 76.25 173 ALA A C 1
ATOM 1302 O O . ALA A 1 173 ? 13.673 -9.495 62.049 1.00 76.25 173 ALA A O 1
ATOM 1303 N N . LEU A 1 174 ? 11.714 -10.587 61.985 1.00 75.50 174 LEU A N 1
ATOM 1304 C CA . LEU A 1 174 ? 11.260 -9.977 60.732 1.00 75.50 174 LEU A CA 1
ATOM 1305 C C . LEU A 1 174 ? 10.983 -8.481 60.905 1.00 75.50 174 LEU A C 1
ATOM 1307 O O . LEU A 1 174 ? 11.436 -7.688 60.078 1.00 75.50 174 LEU A O 1
ATOM 1311 N N . ILE A 1 175 ? 10.296 -8.098 61.985 1.00 74.56 175 ILE A N 1
ATOM 1312 C CA . ILE A 1 175 ? 10.000 -6.696 62.307 1.00 74.56 175 ILE A CA 1
ATOM 1313 C C . ILE A 1 175 ? 11.299 -5.902 62.480 1.00 74.56 175 ILE A C 1
ATOM 1315 O O . ILE A 1 175 ? 11.447 -4.864 61.840 1.00 74.56 175 ILE A O 1
ATOM 1319 N N . ASP A 1 176 ? 12.266 -6.422 63.236 1.00 74.75 176 ASP A N 1
ATOM 1320 C CA . ASP A 1 176 ? 13.551 -5.750 63.474 1.00 74.75 176 ASP A CA 1
ATOM 1321 C C . ASP A 1 176 ? 14.413 -5.657 62.198 1.00 74.75 176 ASP A C 1
ATOM 1323 O O . ASP A 1 176 ? 15.174 -4.705 62.019 1.00 74.75 176 ASP A O 1
ATOM 1327 N N . SER A 1 177 ? 14.280 -6.617 61.271 1.00 74.94 177 SER A N 1
ATOM 1328 C CA . SER A 1 177 ? 14.992 -6.586 59.983 1.00 74.94 177 SER A CA 1
ATOM 1329 C C . SER A 1 177 ? 14.416 -5.565 58.995 1.00 74.94 177 SER A C 1
ATOM 1331 O O . SER A 1 177 ? 15.163 -4.980 58.209 1.00 74.94 177 SER A O 1
ATOM 1333 N N . VAL A 1 178 ? 13.094 -5.357 59.031 1.00 69.69 178 VAL A N 1
ATOM 1334 C CA . VAL A 1 178 ? 12.366 -4.490 58.090 1.00 69.69 178 VAL A CA 1
ATOM 1335 C C . VAL A 1 178 ? 12.288 -3.057 58.613 1.00 69.69 178 VAL A C 1
ATOM 1337 O O . VAL A 1 178 ? 12.368 -2.110 57.831 1.00 69.69 178 VAL A O 1
ATOM 1340 N N . PHE A 1 179 ? 12.181 -2.882 59.928 1.00 58.81 179 PHE A N 1
ATOM 1341 C CA . PHE A 1 179 ? 12.102 -1.584 60.584 1.00 58.81 179 PHE A CA 1
ATOM 1342 C C . PHE A 1 179 ? 13.367 -1.334 61.406 1.00 58.81 179 PHE A C 1
ATOM 1344 O O . PHE A 1 179 ? 13.363 -1.394 62.632 1.00 58.81 179 PHE A O 1
ATOM 1351 N N . GLN A 1 180 ? 14.465 -1.013 60.720 1.00 58.66 180 GLN A N 1
ATOM 1352 C CA . GLN A 1 180 ? 15.651 -0.461 61.375 1.00 58.66 180 GLN A CA 1
ATOM 1353 C C . GLN A 1 180 ? 15.326 0.949 61.888 1.00 58.66 180 GLN A C 1
ATOM 1355 O O . GLN A 1 180 ? 15.347 1.920 61.132 1.00 58.66 180 GLN A O 1
ATOM 1360 N N . VAL A 1 181 ? 14.992 1.064 63.172 1.00 51.28 181 VAL A N 1
ATOM 1361 C CA . VAL A 1 181 ? 14.869 2.358 63.854 1.00 51.28 181 VAL A CA 1
ATOM 1362 C C . VAL A 1 181 ? 16.280 2.836 64.213 1.00 51.28 181 VAL A C 1
ATOM 1364 O O . VAL A 1 181 ? 17.002 2.139 64.925 1.00 51.28 181 VAL A O 1
ATOM 1367 N N . SER A 1 182 ? 16.684 3.992 63.673 1.00 47.34 182 SER A N 1
ATOM 1368 C CA . SER A 1 182 ? 17.850 4.759 64.151 1.00 47.34 182 SER A CA 1
ATOM 1369 C C . SER A 1 182 ? 17.502 5.552 65.404 1.00 47.34 182 SER A C 1
ATOM 1371 O O . SER A 1 182 ? 16.348 6.032 65.474 1.00 47.34 182 SER A O 1
#